Protein AF-A0A927HSG4-F1 (afdb_monomer_lite)

pLDDT: mean 73.65, std 17.41, range [29.11, 94.06]

Structure (mmCIF, N/CA/C/O backbone):
data_AF-A0A927HSG4-F1
#
_entry.id   AF-A0A927HSG4-F1
#
loop_
_atom_site.group_PDB
_atom_site.id
_atom_site.type_symbol
_atom_site.label_atom_id
_atom_site.label_alt_id
_atom_site.label_comp_id
_atom_site.label_asym_id
_atom_site.label_entity_id
_atom_site.label_seq_id
_atom_site.pdbx_PDB_ins_code
_atom_site.Cartn_x
_atom_site.Cartn_y
_atom_site.Cartn_z
_atom_site.occupancy
_atom_site.B_iso_or_equiv
_atom_site.auth_seq_id
_atom_site.auth_comp_id
_atom_site.auth_asym_id
_atom_site.auth_atom_id
_atom_site.pdbx_PDB_model_num
ATOM 1 N N . MET A 1 1 ? -19.557 -12.966 9.486 1.00 50.31 1 MET A N 1
ATOM 2 C CA . MET A 1 1 ? -18.092 -13.120 9.645 1.00 50.31 1 MET A CA 1
ATOM 3 C C . MET A 1 1 ? -17.409 -13.723 8.418 1.00 50.31 1 MET A C 1
ATOM 5 O O . MET A 1 1 ? -16.529 -13.059 7.897 1.00 50.31 1 MET A O 1
ATOM 9 N N . GLU A 1 2 ? -17.756 -14.922 7.921 1.00 44.66 2 GLU A N 1
ATOM 10 C CA . GLU A 1 2 ? -17.077 -15.483 6.723 1.00 44.66 2 GLU A CA 1
ATOM 11 C C . GLU A 1 2 ? -17.388 -14.718 5.426 1.00 44.66 2 GLU A C 1
ATOM 13 O O . GLU A 1 2 ? -16.478 -14.391 4.669 1.00 44.66 2 GLU A O 1
ATOM 18 N N . ARG A 1 3 ? -18.659 -14.351 5.203 1.00 54.16 3 ARG A N 1
ATOM 19 C CA . ARG A 1 3 ? -19.067 -13.552 4.030 1.00 54.16 3 ARG A CA 1
ATOM 20 C C . ARG A 1 3 ? -18.456 -12.144 4.044 1.00 54.16 3 ARG A C 1
ATOM 22 O O . ARG A 1 3 ? -18.097 -11.630 2.990 1.00 54.16 3 ARG A O 1
ATOM 29 N N . ASP A 1 4 ? -18.264 -11.571 5.232 1.00 75.62 4 ASP A N 1
ATOM 30 C CA . ASP A 1 4 ? -17.642 -10.251 5.405 1.00 75.62 4 ASP A CA 1
ATOM 31 C C . ASP A 1 4 ? -16.130 -10.303 5.149 1.00 75.62 4 ASP A C 1
ATOM 33 O O . ASP A 1 4 ? -15.577 -9.406 4.520 1.00 75.62 4 ASP A O 1
ATOM 37 N N . ALA A 1 5 ? -15.459 -11.380 5.575 1.00 78.31 5 ALA A N 1
ATOM 38 C CA . ALA A 1 5 ? -14.025 -11.569 5.356 1.00 78.31 5 ALA A CA 1
ATOM 39 C C . ALA A 1 5 ? -13.675 -11.721 3.868 1.00 78.31 5 ALA A C 1
ATOM 41 O O . ALA A 1 5 ? -12.667 -11.179 3.421 1.00 78.31 5 ALA A O 1
ATOM 42 N N . LEU A 1 6 ? -14.517 -12.409 3.091 1.00 86.56 6 LEU A N 1
ATOM 43 C CA . LEU A 1 6 ? -14.318 -12.549 1.648 1.00 86.56 6 LEU A CA 1
ATOM 44 C C . LEU A 1 6 ? -14.514 -11.212 0.915 1.00 86.56 6 LEU A C 1
ATOM 46 O O . LEU A 1 6 ? -13.730 -10.874 0.033 1.00 86.56 6 LEU A O 1
ATOM 50 N N . ALA A 1 7 ? -15.531 -10.432 1.294 1.00 87.00 7 ALA A N 1
ATOM 51 C CA . ALA A 1 7 ? -15.751 -9.099 0.733 1.00 87.00 7 ALA A CA 1
ATOM 52 C C . ALA A 1 7 ? -14.586 -8.144 1.054 1.00 87.00 7 ALA A C 1
ATOM 54 O O . ALA A 1 7 ? -14.113 -7.423 0.174 1.00 87.00 7 ALA A O 1
ATOM 55 N N . LEU A 1 8 ? -14.080 -8.190 2.293 1.00 87.25 8 LEU A N 1
ATOM 56 C CA . LEU A 1 8 ? -12.878 -7.464 2.712 1.00 87.25 8 LEU A CA 1
ATOM 57 C C . LEU A 1 8 ? -11.656 -7.876 1.885 1.00 87.25 8 LEU A C 1
ATOM 59 O O . LEU A 1 8 ? -10.933 -7.009 1.403 1.00 87.25 8 LEU A O 1
ATOM 63 N N . LEU A 1 9 ? -11.455 -9.181 1.677 1.00 91.00 9 LEU A N 1
ATOM 64 C CA . LEU A 1 9 ? -10.339 -9.702 0.894 1.00 91.00 9 LEU A CA 1
ATOM 65 C C . LEU A 1 9 ? -10.388 -9.220 -0.561 1.00 91.00 9 LEU A C 1
ATOM 67 O O . LEU A 1 9 ? -9.381 -8.738 -1.066 1.00 91.00 9 LEU A O 1
ATOM 71 N N . TRP A 1 10 ? -11.544 -9.285 -1.228 1.00 92.50 10 TRP A N 1
ATOM 72 C CA . TRP A 1 10 ? -11.679 -8.796 -2.607 1.00 92.50 10 TRP A CA 1
ATOM 73 C C . TRP A 1 10 ? -11.444 -7.292 -2.726 1.00 92.50 10 TRP A C 1
ATOM 75 O O . TRP A 1 10 ? -10.781 -6.847 -3.663 1.00 92.50 10 TRP A O 1
ATOM 85 N N . SER A 1 11 ? -11.932 -6.512 -1.758 1.00 92.88 11 SER A N 1
ATOM 86 C CA . SER A 1 11 ? -11.646 -5.078 -1.691 1.00 92.88 11 SER A CA 1
ATOM 87 C C . SER A 1 11 ? -10.150 -4.806 -1.490 1.00 92.88 11 SER A C 1
ATOM 89 O O . SER A 1 11 ? -9.590 -3.910 -2.121 1.00 92.88 11 SER A O 1
ATOM 91 N N . ALA A 1 12 ? -9.475 -5.621 -0.676 1.00 92.50 12 ALA A N 1
ATOM 92 C CA . ALA A 1 12 ? -8.036 -5.526 -0.462 1.00 92.50 12 ALA A CA 1
ATOM 93 C C . ALA A 1 12 ? -7.216 -5.952 -1.692 1.00 92.50 12 ALA A C 1
ATOM 95 O O . ALA A 1 12 ? -6.207 -5.322 -2.006 1.00 92.50 12 ALA A O 1
ATOM 96 N N . ILE A 1 13 ? -7.656 -6.966 -2.437 1.00 93.25 13 ILE A N 1
ATOM 97 C CA . ILE A 1 13 ? -7.040 -7.345 -3.718 1.00 93.25 13 ILE A CA 1
ATOM 98 C C . ILE A 1 13 ? -7.172 -6.203 -4.728 1.00 93.25 13 ILE A C 1
ATOM 100 O O . ILE A 1 13 ? -6.190 -5.838 -5.372 1.00 93.25 13 ILE A O 1
ATOM 104 N N . ALA A 1 14 ? -8.353 -5.587 -4.825 1.00 92.19 14 ALA A N 1
ATOM 105 C CA . ALA A 1 14 ? -8.572 -4.437 -5.696 1.00 92.19 14 ALA A CA 1
ATOM 106 C C . ALA A 1 14 ? -7.690 -3.234 -5.310 1.00 92.19 14 ALA A C 1
ATOM 108 O O . ALA A 1 14 ? -7.141 -2.577 -6.197 1.00 92.19 14 ALA A O 1
ATOM 109 N N . ALA A 1 15 ? -7.491 -2.987 -4.009 1.00 91.06 15 ALA A N 1
ATOM 110 C CA . ALA A 1 15 ? -6.545 -1.977 -3.529 1.00 91.06 15 ALA A CA 1
ATOM 111 C C . ALA A 1 15 ? -5.106 -2.295 -3.958 1.00 91.06 15 ALA A C 1
ATOM 113 O O . ALA A 1 15 ? -4.410 -1.424 -4.475 1.00 91.06 15 ALA A O 1
ATOM 114 N N . GLY A 1 16 ? -4.677 -3.551 -3.796 1.00 88.56 16 GLY A N 1
ATOM 115 C CA . GLY A 1 16 ? -3.356 -4.018 -4.220 1.00 88.56 16 GLY A CA 1
ATOM 116 C C . GLY A 1 16 ? -3.125 -3.851 -5.721 1.00 88.56 16 GLY A C 1
ATOM 117 O O . GLY A 1 16 ? -2.089 -3.336 -6.125 1.00 88.56 16 GLY A O 1
ATOM 118 N N . LEU A 1 17 ? -4.114 -4.200 -6.547 1.00 89.81 17 LEU A N 1
ATOM 119 C CA . LEU A 1 17 ? -4.073 -3.989 -7.998 1.00 89.81 17 LEU A CA 1
ATOM 120 C C . LEU A 1 17 ? -4.017 -2.502 -8.368 1.00 89.81 17 LEU A C 1
ATOM 122 O O . LEU A 1 17 ? -3.274 -2.122 -9.266 1.00 89.81 17 LEU A O 1
ATOM 126 N N . SER A 1 18 ? -4.773 -1.652 -7.672 1.00 88.56 18 SER A N 1
ATOM 127 C CA . SER A 1 18 ? -4.803 -0.208 -7.946 1.00 88.56 18 SER A CA 1
ATOM 128 C C . SER A 1 18 ? -3.481 0.465 -7.561 1.00 88.56 18 SER A C 1
ATOM 130 O O . SER A 1 18 ? -2.989 1.330 -8.285 1.00 88.56 18 SER A O 1
ATOM 132 N N . MET A 1 19 ? -2.869 0.024 -6.459 1.00 84.12 19 MET A N 1
ATOM 133 C CA . MET A 1 19 ? -1.560 0.498 -6.006 1.00 84.12 19 MET A CA 1
ATOM 134 C C . MET A 1 19 ? -0.393 -0.092 -6.801 1.00 84.12 19 MET A C 1
ATOM 136 O O . MET A 1 19 ? 0.595 0.599 -7.002 1.00 84.12 19 MET A O 1
ATOM 140 N N . GLY A 1 20 ? -0.483 -1.345 -7.246 1.00 70.94 20 GLY A N 1
ATOM 141 C CA . GLY A 1 20 ? 0.580 -2.012 -8.000 1.00 70.94 20 GLY A CA 1
ATOM 142 C C . GLY A 1 20 ? 0.521 -1.763 -9.507 1.00 70.94 20 GLY A C 1
ATOM 143 O O . GLY A 1 20 ? 1.549 -1.774 -10.167 1.00 70.94 20 GLY A O 1
ATOM 144 N N . GLY A 1 21 ? -0.665 -1.529 -10.072 1.00 64.69 21 GLY A N 1
ATOM 145 C CA . GLY A 1 21 ? -0.857 -1.462 -11.521 1.00 64.69 21 GLY A CA 1
ATOM 146 C C . GLY A 1 21 ? -0.616 -0.084 -12.146 1.00 64.69 21 GLY A C 1
ATOM 147 O O . GLY A 1 21 ? -0.147 0.020 -13.273 1.00 64.69 21 GLY A O 1
ATOM 148 N N . LEU A 1 22 ? -0.942 0.997 -11.439 1.00 58.97 22 LEU A N 1
ATOM 149 C CA . LEU A 1 22 ? -0.974 2.350 -12.016 1.00 58.97 22 LEU A CA 1
ATOM 150 C C . LEU A 1 22 ? 0.314 3.170 -11.838 1.00 58.97 22 LEU A C 1
ATOM 152 O O . LEU A 1 22 ? 0.661 3.899 -12.771 1.00 58.97 22 LEU A O 1
ATOM 156 N N . PRO A 1 23 ? 1.045 3.079 -10.708 1.00 53.59 23 PRO A N 1
ATOM 157 C CA . PRO A 1 23 ? 2.338 3.750 -10.562 1.00 53.59 23 PRO A CA 1
ATOM 158 C C . PRO A 1 23 ? 3.409 3.150 -11.480 1.00 53.59 23 PRO A C 1
ATOM 160 O O . PRO A 1 23 ? 4.093 3.895 -12.178 1.00 53.59 23 PRO A O 1
ATOM 163 N N . CYS A 1 24 ? 3.431 1.818 -11.545 1.00 51.78 24 CYS A N 1
ATOM 164 C CA . CYS A 1 24 ? 4.261 0.985 -12.412 1.00 51.78 24 CYS A CA 1
ATOM 165 C C . CYS A 1 24 ? 3.947 1.118 -13.912 1.00 51.78 24 CYS A C 1
ATOM 167 O O . CYS A 1 24 ? 4.749 0.787 -14.760 1.00 51.78 24 CYS A O 1
ATOM 169 N N . TRP A 1 25 ? 2.766 1.573 -14.323 1.00 48.56 25 TRP A N 1
ATOM 170 C CA . TRP A 1 25 ? 2.539 1.792 -15.758 1.00 48.56 25 TRP A CA 1
ATOM 171 C C . TRP A 1 25 ? 3.220 3.080 -16.257 1.00 48.56 25 TRP A C 1
ATOM 173 O O . TRP A 1 25 ? 3.599 3.177 -17.425 1.00 48.56 25 TRP A O 1
ATOM 183 N N . ARG A 1 26 ? 3.371 4.095 -15.392 1.00 50.34 26 ARG A N 1
ATOM 184 C CA . ARG A 1 26 ? 3.773 5.443 -15.821 1.00 50.34 26 ARG A CA 1
ATOM 185 C C . ARG A 1 26 ? 5.250 5.752 -15.594 1.00 50.34 26 ARG A C 1
ATOM 187 O O . ARG A 1 26 ? 5.845 6.384 -16.466 1.00 50.34 26 ARG A O 1
ATOM 194 N N . ARG A 1 27 ? 5.845 5.361 -14.464 1.00 51.97 27 ARG A N 1
ATOM 195 C CA . ARG A 1 27 ? 7.266 5.656 -14.196 1.00 51.97 27 ARG A CA 1
ATOM 196 C C . ARG A 1 27 ? 8.150 5.066 -15.306 1.00 51.97 27 ARG A C 1
ATOM 198 O O . ARG A 1 27 ? 9.114 5.687 -15.732 1.00 51.97 27 ARG A O 1
ATOM 205 N N . GLU A 1 28 ? 7.733 3.959 -15.893 1.00 51.94 28 GLU A N 1
ATOM 206 C CA . GLU A 1 28 ? 8.490 3.120 -16.803 1.00 51.94 28 GLU A CA 1
ATOM 207 C C . GLU A 1 28 ? 8.288 3.531 -18.265 1.00 51.94 28 GLU A C 1
ATOM 209 O O . GLU A 1 28 ? 9.277 3.695 -18.977 1.00 51.94 28 GLU A O 1
ATOM 214 N N . PHE A 1 29 ? 7.048 3.821 -18.690 1.00 52.28 29 PHE A N 1
ATOM 215 C CA . PHE A 1 29 ? 6.755 4.348 -20.035 1.00 52.28 29 PHE A CA 1
ATOM 216 C C . PHE A 1 29 ? 7.399 5.721 -20.283 1.00 52.28 29 PHE A C 1
ATOM 218 O O . PHE A 1 29 ? 7.800 6.041 -21.402 1.00 52.28 29 PHE A O 1
ATOM 225 N N . PHE A 1 30 ? 7.486 6.568 -19.253 1.00 52.25 30 PHE A N 1
ATOM 226 C CA . PHE A 1 30 ? 8.085 7.895 -19.397 1.00 52.25 30 PHE A CA 1
ATOM 227 C C . PHE A 1 30 ? 9.604 7.872 -19.209 1.00 52.25 30 PHE A C 1
ATOM 229 O O . PHE A 1 30 ? 10.289 8.595 -19.925 1.00 52.25 30 PHE A O 1
ATOM 236 N N . THR A 1 31 ? 10.156 7.009 -18.346 1.00 53.94 31 THR A N 1
ATOM 237 C CA . THR A 1 31 ? 11.619 6.846 -18.232 1.00 53.94 31 THR A CA 1
ATOM 238 C C . THR A 1 31 ? 12.225 6.187 -19.475 1.00 53.94 31 THR A C 1
ATOM 240 O O . THR A 1 31 ? 13.347 6.523 -19.854 1.00 53.94 31 THR A O 1
ATOM 243 N N . SER A 1 32 ? 11.503 5.284 -20.152 1.00 54.34 32 SER A N 1
ATOM 244 C CA . SER A 1 32 ? 11.958 4.701 -21.421 1.00 54.34 32 SER A CA 1
ATOM 245 C C . SER A 1 32 ? 11.931 5.717 -22.572 1.00 54.34 32 SER A C 1
ATOM 247 O O . SER A 1 32 ? 12.884 5.770 -23.349 1.00 54.34 32 SER A O 1
ATOM 249 N N . ASN A 1 33 ? 10.902 6.570 -22.637 1.00 54.28 33 ASN A N 1
ATOM 250 C CA . ASN A 1 33 ? 10.717 7.532 -23.731 1.00 54.28 33 ASN A CA 1
ATOM 251 C C . ASN A 1 33 ? 11.398 8.900 -23.522 1.00 54.28 33 ASN A C 1
ATOM 253 O O . ASN A 1 33 ? 11.754 9.556 -24.498 1.00 54.28 33 ASN A O 1
ATOM 257 N N . TRP A 1 34 ? 11.597 9.344 -22.277 1.00 52.62 34 TRP A N 1
ATOM 258 C CA . TRP A 1 34 ? 12.078 10.691 -21.935 1.00 52.62 34 TRP A CA 1
ATOM 259 C C . TRP A 1 34 ? 13.179 10.625 -20.868 1.00 52.62 34 TRP A C 1
ATOM 261 O O . TRP A 1 34 ? 13.011 11.057 -19.729 1.00 52.62 34 TRP A O 1
ATOM 271 N N . ARG A 1 35 ? 14.341 10.067 -21.219 1.00 49.81 35 ARG A N 1
ATOM 272 C CA . ARG A 1 35 ? 15.496 10.005 -20.307 1.00 49.81 35 ARG A CA 1
ATOM 273 C C . ARG A 1 35 ? 16.066 11.408 -20.046 1.00 49.81 35 ARG A C 1
ATOM 275 O O . ARG A 1 35 ? 16.595 12.032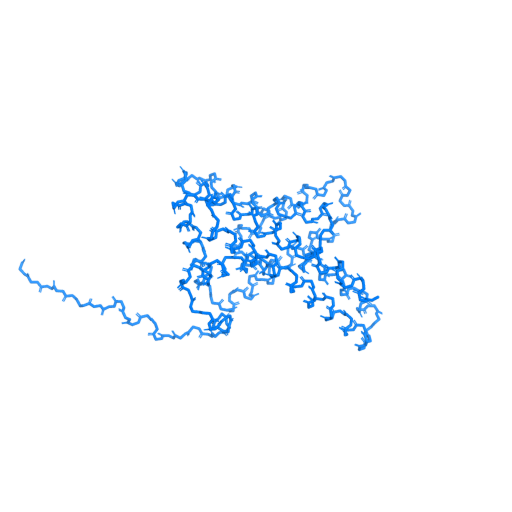 -20.960 1.00 49.81 35 ARG A O 1
ATOM 282 N N . GLY A 1 36 ? 16.019 11.875 -18.792 1.00 54.12 36 GLY A N 1
ATOM 283 C CA . GLY A 1 36 ? 16.828 13.007 -18.306 1.00 54.12 36 GLY A CA 1
ATOM 284 C C . GLY A 1 36 ? 16.113 14.345 -18.063 1.00 54.12 36 GLY A C 1
ATOM 285 O O . GLY A 1 36 ? 16.786 15.321 -17.735 1.00 54.12 36 GLY A O 1
ATOM 286 N N . SER A 1 37 ? 14.784 14.432 -18.186 1.00 55.59 37 SER A N 1
ATOM 287 C CA . SER A 1 37 ? 14.038 15.661 -17.868 1.00 55.59 37 SER A CA 1
ATOM 288 C C . SER A 1 37 ? 13.546 15.687 -16.411 1.00 55.59 37 SER A C 1
ATOM 290 O O . SER A 1 37 ? 13.078 14.689 -15.867 1.00 55.59 37 SER A O 1
ATOM 292 N N . ARG A 1 38 ? 13.572 16.875 -15.783 1.00 53.09 38 ARG A N 1
ATOM 293 C CA . ARG A 1 38 ? 12.959 17.174 -14.463 1.00 53.09 38 ARG A CA 1
ATOM 294 C C . ARG A 1 38 ? 11.465 16.799 -14.388 1.00 53.09 38 ARG A C 1
ATOM 296 O O . ARG A 1 38 ? 10.899 16.679 -13.305 1.00 53.09 38 ARG A O 1
ATOM 303 N N . GLU A 1 39 ? 10.843 16.605 -15.545 1.00 51.59 39 GLU A N 1
ATOM 304 C CA . GLU A 1 39 ? 9.460 16.180 -15.739 1.00 51.59 39 GLU A CA 1
ATOM 305 C C . GLU A 1 39 ? 9.223 14.726 -15.296 1.00 51.59 39 GLU A C 1
ATOM 307 O O . GLU A 1 39 ? 8.167 14.447 -14.734 1.00 51.59 39 GLU A O 1
ATOM 312 N N . VAL A 1 40 ? 10.210 13.825 -15.436 1.00 55.00 40 VAL A N 1
ATOM 313 C CA . VAL A 1 40 ? 10.088 12.409 -15.023 1.00 55.00 40 VAL A CA 1
ATOM 314 C C . VAL A 1 40 ? 9.837 12.287 -13.518 1.00 55.00 40 VAL A C 1
ATOM 316 O O . VAL A 1 40 ? 8.947 11.550 -13.103 1.00 55.00 40 VAL A O 1
ATOM 319 N N . PHE A 1 41 ? 10.524 13.094 -12.704 1.00 54.06 41 PHE A N 1
ATOM 320 C CA . PHE A 1 41 ? 10.327 13.136 -11.250 1.00 54.06 41 PHE A CA 1
ATOM 321 C C . PHE A 1 41 ? 8.916 13.619 -10.866 1.00 54.06 41 PHE A C 1
ATOM 323 O O . PHE A 1 41 ? 8.262 13.046 -9.998 1.00 54.06 41 PHE A O 1
ATOM 330 N N . LEU A 1 42 ? 8.391 14.653 -11.534 1.00 53.31 42 LEU A N 1
ATOM 331 C CA . LEU A 1 42 ? 7.028 15.148 -11.284 1.00 53.31 42 LEU A CA 1
ATOM 332 C C . LEU A 1 42 ? 5.952 14.148 -11.742 1.00 53.31 42 LEU A C 1
ATOM 334 O O . LEU A 1 42 ? 4.890 14.060 -11.131 1.00 53.31 42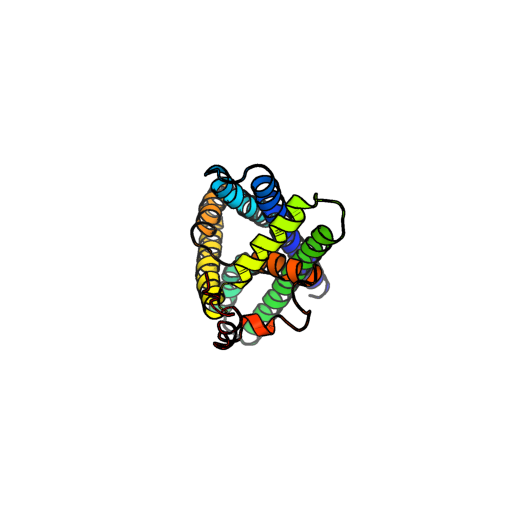 LEU A O 1
ATOM 338 N N . LEU A 1 43 ? 6.226 13.373 -12.792 1.00 50.81 43 LEU A N 1
ATOM 339 C CA . LEU A 1 43 ? 5.317 12.363 -13.340 1.00 50.81 43 LEU A CA 1
ATOM 340 C C . LEU A 1 43 ? 5.319 11.051 -12.535 1.00 50.81 43 LEU A C 1
ATOM 342 O O . LEU A 1 43 ? 4.265 10.420 -12.411 1.00 50.81 43 LEU A O 1
ATOM 346 N N . GLU A 1 44 ? 6.451 10.679 -11.933 1.00 55.00 44 GLU A N 1
ATOM 347 C CA . GLU A 1 44 ? 6.565 9.572 -10.973 1.00 55.00 44 GLU A CA 1
ATOM 348 C C . GLU A 1 44 ? 5.667 9.812 -9.747 1.00 55.00 44 GLU A C 1
ATOM 350 O O . GLU A 1 44 ? 4.855 8.957 -9.379 1.00 55.00 44 GLU A O 1
ATOM 355 N N . ASN A 1 45 ? 5.685 11.042 -9.217 1.00 60.12 45 ASN A N 1
ATOM 356 C CA . ASN A 1 45 ? 4.792 11.495 -8.146 1.00 60.12 45 ASN A CA 1
ATOM 357 C C . ASN A 1 45 ? 3.299 11.327 -8.485 1.00 60.12 45 ASN A C 1
ATOM 359 O O . ASN A 1 45 ? 2.474 11.050 -7.609 1.00 60.12 45 ASN A O 1
ATOM 363 N N . LEU A 1 46 ? 2.922 11.436 -9.763 1.00 64.56 46 LEU A N 1
ATOM 364 C CA . LEU A 1 46 ? 1.533 11.258 -10.178 1.00 64.56 46 LEU A CA 1
ATOM 365 C C . LEU A 1 46 ? 1.101 9.790 -10.144 1.00 64.56 46 LEU A C 1
ATOM 367 O O . LEU A 1 46 ? -0.063 9.523 -9.870 1.00 64.56 46 LEU A O 1
ATOM 371 N N . GLY A 1 47 ? 1.983 8.827 -10.432 1.00 69.25 47 GLY A N 1
ATOM 372 C CA . GLY A 1 47 ? 1.633 7.395 -10.466 1.00 69.25 47 GLY A CA 1
ATOM 373 C C . GLY A 1 47 ? 1.059 6.936 -9.134 1.00 69.25 47 GLY A C 1
ATOM 374 O O . GLY A 1 47 ? -0.075 6.462 -9.043 1.00 69.25 47 GLY A O 1
ATOM 375 N N . TYR A 1 48 ? 1.833 7.230 -8.100 1.00 74.31 48 TYR A N 1
ATOM 376 C CA . TYR A 1 48 ? 1.503 7.021 -6.704 1.00 74.31 48 TYR A CA 1
ATOM 377 C C . TYR A 1 48 ? 0.194 7.719 -6.302 1.00 74.31 48 TYR A C 1
ATOM 379 O O . TYR A 1 48 ? -0.704 7.121 -5.709 1.00 74.31 48 TYR A O 1
ATOM 387 N N . THR A 1 49 ? 0.043 8.973 -6.728 1.00 81.38 49 THR A N 1
ATOM 388 C CA . THR A 1 49 ? -1.149 9.790 -6.484 1.00 81.38 49 THR A CA 1
ATOM 389 C C . THR A 1 49 ? -2.419 9.180 -7.087 1.00 81.38 49 THR A C 1
ATOM 391 O O . THR A 1 49 ? -3.447 9.127 -6.417 1.00 81.38 49 THR A O 1
ATOM 394 N N . PHE A 1 50 ? -2.374 8.672 -8.325 1.00 82.12 50 PHE A N 1
ATOM 395 C CA . PHE A 1 50 ? -3.541 8.035 -8.950 1.00 82.12 50 PHE A CA 1
ATOM 396 C C . PHE A 1 50 ? -3.946 6.737 -8.246 1.00 82.12 50 PHE A C 1
ATOM 398 O O . PHE A 1 50 ? -5.142 6.516 -8.055 1.00 82.12 50 PHE A O 1
ATOM 405 N N . GLY A 1 51 ? -2.976 5.916 -7.825 1.00 84.50 51 GLY A N 1
ATOM 406 C CA . GLY A 1 51 ? -3.246 4.708 -7.040 1.00 84.50 51 GLY A CA 1
ATOM 407 C C . GLY A 1 51 ? -4.024 5.034 -5.763 1.00 84.50 51 GLY A C 1
ATOM 408 O O . GLY A 1 51 ? -5.100 4.482 -5.530 1.00 84.50 51 GLY A O 1
ATOM 409 N N . PHE A 1 52 ? -3.549 6.022 -4.998 1.00 86.50 52 PHE A N 1
ATOM 410 C CA . PHE A 1 52 ? -4.241 6.491 -3.796 1.00 86.50 52 PHE A CA 1
ATOM 411 C C . PHE A 1 52 ? -5.607 7.117 -4.092 1.00 86.50 52 PHE A C 1
ATOM 413 O O . PHE A 1 52 ? -6.564 6.823 -3.383 1.00 86.50 52 PHE A O 1
ATOM 420 N N . ILE A 1 53 ? -5.751 7.935 -5.141 1.00 88.75 53 ILE A N 1
ATOM 421 C CA . ILE A 1 53 ? -7.061 8.490 -5.518 1.00 88.75 53 ILE A CA 1
ATOM 422 C C . ILE A 1 53 ? -8.070 7.363 -5.745 1.00 88.75 53 ILE A C 1
ATOM 424 O O . ILE A 1 53 ? -9.175 7.433 -5.213 1.00 88.75 53 ILE A O 1
ATOM 428 N N . ILE A 1 54 ? -7.706 6.318 -6.491 1.00 88.44 54 ILE A N 1
ATOM 429 C CA . ILE A 1 54 ? -8.616 5.200 -6.761 1.00 88.44 54 ILE A CA 1
ATOM 430 C C . ILE A 1 54 ? -8.959 4.462 -5.475 1.00 88.44 54 ILE A C 1
ATOM 432 O O . ILE A 1 54 ? -10.142 4.286 -5.195 1.00 88.44 54 ILE A O 1
ATOM 436 N N . VAL A 1 55 ? -7.959 4.086 -4.676 1.00 89.94 55 VAL A N 1
ATOM 437 C CA . VAL A 1 55 ? -8.172 3.363 -3.417 1.00 89.94 55 VAL A CA 1
ATOM 438 C C . VAL A 1 55 ? -9.121 4.131 -2.501 1.00 89.94 55 VAL A C 1
ATOM 440 O O . VAL A 1 55 ? -10.150 3.595 -2.089 1.00 89.94 55 VAL A O 1
ATOM 443 N N . ILE A 1 56 ? -8.819 5.403 -2.236 1.00 88.62 56 ILE A N 1
ATOM 444 C CA . ILE A 1 56 ? -9.573 6.218 -1.283 1.00 88.62 56 ILE A CA 1
ATOM 445 C C . ILE A 1 56 ? -10.975 6.531 -1.815 1.00 88.62 56 ILE A C 1
ATOM 447 O O . ILE A 1 56 ? -11.968 6.401 -1.093 1.00 88.62 56 ILE A O 1
ATOM 451 N N . MET A 1 57 ? -11.096 6.932 -3.084 1.00 89.06 57 MET A N 1
ATOM 452 C CA . MET A 1 57 ? -12.388 7.326 -3.654 1.00 89.06 57 MET A CA 1
ATOM 453 C C . MET A 1 57 ? -13.307 6.123 -3.885 1.00 89.06 57 MET A C 1
ATOM 455 O O . MET A 1 57 ? -14.515 6.236 -3.671 1.00 89.06 57 MET A O 1
ATOM 459 N N . ALA A 1 58 ? -12.752 4.968 -4.263 1.00 89.25 58 ALA A N 1
ATOM 460 C CA . ALA A 1 58 ? -13.498 3.719 -4.410 1.00 89.25 58 ALA A CA 1
ATOM 461 C C . ALA A 1 58 ? -13.675 2.958 -3.083 1.00 89.25 58 ALA A C 1
ATOM 463 O O . ALA A 1 58 ? -14.345 1.926 -3.065 1.00 89.25 58 ALA A O 1
ATOM 464 N N . ARG A 1 59 ? -13.126 3.473 -1.970 1.00 89.06 59 ARG A N 1
ATOM 465 C CA . ARG A 1 59 ? -13.183 2.864 -0.628 1.00 89.06 59 ARG A CA 1
ATOM 466 C C . ARG A 1 59 ? -12.628 1.436 -0.597 1.00 89.06 59 ARG A C 1
ATOM 468 O O . ARG A 1 59 ? -13.189 0.546 0.051 1.00 89.06 59 ARG A O 1
ATOM 475 N N . GLN A 1 60 ? -11.549 1.211 -1.338 1.00 91.50 60 GLN A N 1
ATOM 476 C CA . GLN A 1 60 ? -10.845 -0.063 -1.337 1.00 91.50 60 GLN A CA 1
ATOM 477 C C . GLN A 1 60 ? -10.063 -0.229 -0.029 1.00 91.50 60 GLN A C 1
ATOM 479 O O . GLN A 1 60 ? -9.660 0.745 0.596 1.00 91.50 60 GLN A O 1
ATOM 484 N N . GLN A 1 61 ? -9.858 -1.469 0.409 1.00 91.94 61 GLN A N 1
ATOM 485 C CA . GLN A 1 61 ? -9.186 -1.739 1.680 1.00 91.94 61 GLN A CA 1
ATOM 486 C C . GLN A 1 61 ? -7.667 -1.747 1.510 1.00 91.94 61 GLN A C 1
ATOM 488 O O . GLN A 1 61 ? -7.083 -2.762 1.132 1.00 91.94 61 GLN A O 1
ATOM 493 N N . LEU A 1 62 ? -7.018 -0.627 1.815 1.00 90.00 62 LEU A N 1
ATOM 494 C CA . LEU A 1 62 ? -5.562 -0.542 1.854 1.00 90.00 62 LEU A CA 1
ATOM 495 C C . LEU A 1 62 ? -5.048 -0.704 3.286 1.00 90.00 62 LEU A C 1
ATOM 497 O O . LEU A 1 62 ? -5.522 -0.051 4.215 1.00 90.00 62 LEU A O 1
ATOM 501 N N . PHE A 1 63 ? -4.050 -1.568 3.462 1.00 88.69 63 PHE A N 1
ATOM 502 C CA . PHE A 1 63 ? -3.472 -1.883 4.766 1.00 88.69 63 PHE A CA 1
ATOM 503 C C . PHE A 1 63 ? -2.989 -0.627 5.497 1.00 88.69 63 PHE A C 1
ATOM 505 O O . PHE A 1 63 ? -3.348 -0.412 6.652 1.00 88.69 63 PHE A O 1
ATOM 512 N N . THR A 1 64 ? -2.234 0.231 4.806 1.00 85.31 64 THR A N 1
ATOM 513 C CA . THR A 1 64 ? -1.634 1.440 5.385 1.00 85.31 64 THR A CA 1
ATOM 514 C C . THR A 1 64 ? -2.664 2.508 5.750 1.00 85.31 64 THR A C 1
ATOM 516 O O . THR A 1 64 ? -2.458 3.236 6.718 1.00 85.31 64 THR A O 1
ATOM 519 N N . GLU A 1 65 ? -3.794 2.560 5.043 1.00 84.19 65 GLU A N 1
ATOM 520 C CA . GLU A 1 65 ? -4.911 3.459 5.350 1.00 84.19 65 GLU A CA 1
ATOM 521 C C . GLU A 1 65 ? -5.660 3.013 6.616 1.00 84.19 65 GLU A C 1
ATOM 523 O O . GLU A 1 65 ? -6.003 3.823 7.478 1.00 84.19 65 GLU A O 1
ATOM 528 N N . ASN A 1 66 ? -5.881 1.704 6.751 1.00 82.81 66 ASN A N 1
ATOM 529 C CA . ASN A 1 66 ? -6.707 1.134 7.811 1.00 82.81 66 ASN A CA 1
ATOM 530 C C . ASN A 1 66 ? -5.982 1.013 9.167 1.00 82.81 66 ASN A C 1
ATOM 532 O O . ASN A 1 66 ? -6.595 0.649 10.170 1.00 82.81 66 ASN A O 1
ATOM 536 N N . THR A 1 67 ? -4.679 1.303 9.239 1.00 78.38 67 THR A N 1
ATOM 537 C CA . THR A 1 67 ? -3.891 1.163 10.474 1.00 78.38 67 THR A CA 1
ATOM 538 C C . THR A 1 67 ? -4.470 2.003 11.609 1.00 78.38 67 THR A C 1
ATOM 540 O O . THR A 1 67 ? -4.740 1.484 12.689 1.00 78.38 67 THR A O 1
ATOM 543 N N . VAL A 1 68 ? -4.704 3.297 11.376 1.00 80.19 68 VAL A N 1
ATOM 544 C CA . VAL A 1 68 ? -5.118 4.201 12.456 1.00 80.19 68 VAL A CA 1
ATOM 545 C C . VAL A 1 68 ? -6.583 4.000 12.830 1.00 80.19 68 VAL A C 1
ATOM 547 O O . VAL A 1 68 ? -6.922 3.910 14.009 1.00 80.19 68 VAL A O 1
ATOM 550 N N . THR A 1 69 ? -7.456 3.883 11.833 1.00 81.25 69 THR A N 1
ATOM 551 C CA . THR A 1 69 ? -8.895 3.687 12.040 1.00 81.25 69 THR A CA 1
ATOM 552 C C . THR A 1 69 ? -9.201 2.364 12.740 1.00 81.25 69 THR A C 1
ATOM 554 O O . THR A 1 69 ? -10.121 2.324 13.554 1.00 81.25 69 THR A O 1
ATOM 557 N N . ALA A 1 70 ? -8.421 1.306 12.492 1.00 82.94 70 ALA A N 1
ATOM 558 C CA . ALA A 1 70 ? -8.580 0.022 13.171 1.00 82.94 70 ALA A CA 1
ATOM 559 C C . ALA A 1 70 ? -7.965 -0.007 14.582 1.00 82.94 70 ALA A C 1
ATOM 561 O O . ALA A 1 70 ? -8.476 -0.709 15.454 1.00 82.94 70 ALA A O 1
ATOM 562 N N . VAL A 1 71 ? -6.895 0.756 14.834 1.00 85.88 71 VAL A N 1
ATOM 563 C CA . VAL A 1 71 ? -6.229 0.802 16.149 1.00 85.88 71 VAL A CA 1
ATOM 564 C C . VAL A 1 71 ? -7.019 1.622 17.168 1.00 85.88 71 VAL A C 1
ATOM 566 O O . VAL A 1 71 ? -7.084 1.233 18.335 1.00 85.88 71 VAL A O 1
ATOM 569 N N . LEU A 1 72 ? -7.661 2.719 16.755 1.00 84.00 72 LEU A N 1
ATOM 570 C CA . LEU A 1 72 ? -8.383 3.615 17.670 1.00 84.00 72 LEU A CA 1
ATOM 571 C C . LEU A 1 72 ? -9.452 2.900 18.535 1.00 84.00 72 LEU A C 1
ATOM 573 O O . LEU A 1 72 ? -9.433 3.083 19.755 1.00 84.00 72 LEU A O 1
ATOM 577 N N . PRO A 1 73 ? -10.338 2.037 17.990 1.00 82.00 73 PRO A N 1
ATOM 578 C CA . PRO A 1 73 ? -11.296 1.278 18.800 1.00 82.00 73 PRO A CA 1
ATOM 579 C C . PRO A 1 73 ? -10.635 0.310 19.790 1.00 82.00 73 PRO A C 1
ATOM 581 O O . PRO A 1 73 ? -11.148 0.103 20.891 1.00 82.00 73 PRO A O 1
ATOM 584 N N . VAL A 1 74 ? -9.492 -0.274 19.417 1.00 87.38 74 VAL A N 1
ATOM 585 C CA . VAL A 1 74 ? -8.731 -1.191 20.278 1.00 87.38 74 VAL A CA 1
ATOM 586 C C . VAL A 1 74 ? -8.076 -0.432 21.425 1.00 87.38 74 VAL A C 1
ATOM 588 O O . VAL A 1 74 ? -8.094 -0.916 22.551 1.00 87.38 74 VAL A O 1
ATOM 591 N N . MET A 1 75 ? -7.565 0.777 21.178 1.00 88.12 75 MET A N 1
ATOM 592 C CA . MET A 1 75 ? -7.034 1.645 22.234 1.00 88.12 75 MET A CA 1
ATOM 593 C C . MET A 1 75 ? -8.118 2.094 23.217 1.00 88.12 75 MET A C 1
ATOM 595 O O . MET A 1 75 ? -7.848 2.209 24.409 1.00 88.12 75 MET A O 1
ATOM 599 N N . HIS A 1 76 ? -9.343 2.321 22.737 1.00 87.44 76 HIS A N 1
ATOM 600 C CA . HIS A 1 76 ? -10.465 2.693 23.596 1.00 87.44 76 HIS A CA 1
ATOM 601 C C . HIS A 1 76 ? -10.937 1.529 24.485 1.00 87.44 76 HIS A C 1
ATOM 603 O O . HIS A 1 76 ? -11.365 1.751 25.613 1.00 87.44 76 HIS A O 1
ATOM 609 N N . ASN A 1 77 ? -10.873 0.284 23.997 1.00 86.25 77 ASN A N 1
ATOM 610 C CA . ASN A 1 77 ? -11.237 -0.917 24.758 1.00 86.25 77 ASN A CA 1
ATOM 611 C C . ASN A 1 77 ? -10.196 -2.033 24.545 1.00 86.25 77 ASN A C 1
ATOM 613 O O . ASN A 1 77 ? -10.433 -2.950 23.744 1.00 86.25 77 ASN A O 1
ATOM 617 N N . PRO A 1 78 ? -9.051 -1.983 25.252 1.00 86.38 78 PRO A N 1
ATOM 618 C CA . PRO A 1 78 ? -7.934 -2.891 25.023 1.00 86.38 78 PRO A CA 1
ATOM 619 C C . PRO A 1 78 ? -8.216 -4.262 25.642 1.00 86.38 78 PRO A C 1
ATOM 621 O O . PRO A 1 78 ? -7.832 -4.564 26.768 1.00 86.38 78 PRO A O 1
ATOM 624 N N . THR A 1 79 ? -8.910 -5.115 24.892 1.00 91.31 79 THR A N 1
ATOM 625 C CA . THR A 1 79 ? -9.139 -6.519 25.252 1.00 91.31 79 THR A CA 1
ATOM 626 C C . THR A 1 79 ? -8.339 -7.435 24.330 1.00 91.31 79 THR A C 1
ATOM 628 O O . THR A 1 79 ? -8.144 -7.125 23.154 1.00 91.31 79 THR A O 1
ATOM 631 N N . LEU A 1 80 ? -7.911 -8.600 24.831 1.00 88.31 80 LEU A N 1
ATOM 632 C CA . LEU A 1 80 ? -7.212 -9.605 24.013 1.00 88.31 80 LEU A CA 1
ATOM 633 C C . LEU A 1 80 ? -8.053 -10.053 22.805 1.00 88.31 80 LEU A C 1
ATOM 635 O O . LEU A 1 80 ? -7.509 -10.297 21.731 1.00 88.31 80 LEU A O 1
ATOM 639 N N . GLY A 1 81 ? -9.382 -10.091 22.956 1.00 88.25 81 GLY A N 1
ATOM 640 C CA . GLY A 1 81 ? -10.306 -10.349 21.851 1.00 88.25 81 GLY A CA 1
ATOM 641 C C . GLY A 1 81 ? -10.240 -9.271 20.764 1.00 88.25 81 GLY A C 1
ATOM 642 O O . GLY A 1 81 ? -10.131 -9.600 19.585 1.00 88.25 81 GLY A O 1
ATOM 643 N N . ASN A 1 82 ? -10.222 -7.991 21.148 1.00 86.44 82 ASN A N 1
ATOM 644 C CA . ASN A 1 82 ? -10.122 -6.871 20.206 1.00 86.44 82 ASN A CA 1
ATOM 645 C C . ASN A 1 82 ? -8.757 -6.817 19.504 1.00 86.44 82 ASN A C 1
ATOM 647 O O . ASN A 1 82 ? -8.701 -6.548 18.306 1.00 86.44 82 ASN A O 1
ATOM 651 N N . VAL A 1 83 ? -7.669 -7.143 20.210 1.00 88.94 83 VAL A N 1
ATOM 652 C CA . VAL A 1 83 ? -6.333 -7.284 19.602 1.00 88.94 83 VAL A CA 1
ATOM 653 C C . VAL A 1 83 ? -6.313 -8.435 18.590 1.00 88.94 83 VAL A C 1
ATOM 655 O O . VAL A 1 83 ? -5.788 -8.279 17.489 1.00 88.94 83 VAL A O 1
ATOM 658 N N . GLY A 1 84 ? -6.940 -9.572 18.908 1.00 88.88 84 GLY A N 1
ATOM 659 C CA . GLY A 1 84 ? -7.078 -10.691 17.970 1.00 88.88 84 GLY A CA 1
ATOM 660 C C . GLY A 1 84 ? -7.876 -10.324 16.712 1.00 88.88 84 GLY A C 1
ATOM 661 O O . GLY A 1 84 ? -7.489 -10.688 15.601 1.00 88.88 84 GLY A O 1
ATOM 662 N N . LEU A 1 85 ? -8.959 -9.554 16.863 1.00 86.62 85 LEU A N 1
ATOM 663 C CA . LEU A 1 85 ? -9.748 -9.041 15.737 1.00 86.62 85 LEU A CA 1
ATOM 664 C C . LEU A 1 85 ? -8.947 -8.061 14.868 1.00 86.62 85 LEU A C 1
ATOM 666 O O . LEU A 1 85 ? -9.016 -8.155 13.641 1.00 86.62 85 LEU A O 1
ATOM 670 N N . LEU A 1 86 ? -8.154 -7.179 15.483 1.00 89.00 86 LEU A N 1
ATOM 671 C CA . LEU A 1 86 ? -7.252 -6.266 14.778 1.00 89.00 86 LEU A CA 1
ATOM 672 C C . LEU A 1 86 ? -6.218 -7.029 13.948 1.00 89.00 86 LEU A C 1
ATOM 674 O O . LEU A 1 86 ? -6.098 -6.794 12.749 1.00 89.00 86 LEU A O 1
ATOM 678 N N . MET A 1 87 ? -5.526 -7.993 14.560 1.00 90.06 87 MET A N 1
ATOM 679 C CA . MET A 1 87 ? -4.528 -8.812 13.868 1.00 90.06 87 MET A CA 1
ATOM 680 C C . MET A 1 87 ? -5.138 -9.610 12.716 1.00 90.06 87 MET A C 1
ATOM 682 O O . MET A 1 87 ? -4.530 -9.725 11.651 1.00 90.06 87 MET A O 1
ATOM 686 N N . ARG A 1 88 ? -6.360 -10.127 12.890 1.00 89.38 88 ARG A N 1
ATOM 687 C CA . ARG A 1 88 ? -7.097 -10.804 11.818 1.00 89.38 88 ARG A CA 1
ATOM 688 C C . ARG A 1 88 ? -7.408 -9.854 10.662 1.00 89.38 88 ARG A C 1
ATOM 690 O O . ARG A 1 88 ? -7.176 -10.220 9.513 1.00 89.38 88 ARG A O 1
ATOM 697 N N . LEU A 1 89 ? -7.917 -8.657 10.951 1.00 89.31 89 LEU A N 1
ATOM 698 C CA . LEU A 1 89 ? -8.221 -7.644 9.938 1.00 89.31 89 LEU A CA 1
ATOM 699 C C . LEU A 1 89 ? -6.960 -7.260 9.157 1.00 89.31 89 LEU A C 1
ATOM 701 O O . LEU A 1 89 ? -6.953 -7.318 7.931 1.00 89.31 89 LEU A O 1
ATOM 705 N N . TRP A 1 90 ? -5.882 -6.938 9.867 1.00 91.75 90 TRP A N 1
ATOM 706 C CA . TRP A 1 90 ? -4.591 -6.594 9.281 1.00 91.75 90 TRP A CA 1
ATOM 707 C C . TRP A 1 90 ? -4.025 -7.700 8.406 1.00 91.75 90 TRP A C 1
ATOM 709 O O . TRP A 1 90 ? -3.612 -7.424 7.284 1.00 91.75 90 TRP A O 1
ATOM 719 N N . SER A 1 91 ? -4.073 -8.949 8.869 1.00 90.81 91 SER A N 1
ATOM 720 C CA . SER A 1 91 ? -3.572 -10.086 8.094 1.00 90.81 91 SER A CA 1
ATOM 721 C C . SER A 1 91 ? -4.357 -10.274 6.797 1.00 90.81 91 SER A C 1
ATOM 723 O O . SER A 1 91 ? -3.757 -10.463 5.745 1.00 90.81 91 SER A O 1
ATOM 725 N N . VAL A 1 92 ? -5.691 -10.181 6.846 1.00 91.75 92 VAL A N 1
ATOM 726 C CA . VAL A 1 92 ? -6.547 -10.329 5.656 1.00 91.75 92 VAL A CA 1
ATOM 727 C C . VAL 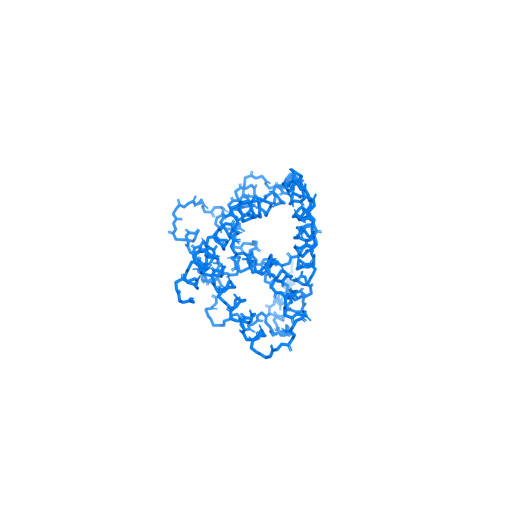A 1 92 ? -6.312 -9.197 4.658 1.00 91.75 92 VAL A C 1
ATOM 729 O O . VAL A 1 92 ? -6.171 -9.457 3.465 1.00 91.75 92 VAL A O 1
ATOM 732 N N . VAL A 1 93 ? -6.253 -7.949 5.130 1.00 92.56 93 VAL A N 1
ATOM 733 C CA . VAL A 1 93 ? -6.072 -6.783 4.254 1.00 92.56 93 VAL A CA 1
ATOM 734 C C . VAL A 1 93 ? -4.669 -6.764 3.652 1.00 92.56 93 VAL A C 1
ATOM 736 O O . VAL A 1 93 ? -4.534 -6.591 2.443 1.00 92.56 93 VAL A O 1
ATOM 739 N N . LEU A 1 94 ? -3.629 -7.010 4.454 1.00 91.69 94 LEU A N 1
ATOM 740 C CA . LEU A 1 94 ? -2.258 -7.083 3.956 1.00 91.69 94 LEU A CA 1
ATOM 741 C C . LEU A 1 94 ? -2.105 -8.218 2.940 1.00 91.69 94 LEU A C 1
ATOM 743 O O . LEU A 1 94 ? -1.596 -7.984 1.849 1.00 91.69 94 LEU A O 1
ATOM 747 N N . ALA A 1 95 ? -2.601 -9.420 3.251 1.00 92.88 95 ALA A N 1
ATOM 748 C CA . ALA A 1 95 ? -2.560 -10.544 2.320 1.00 92.88 95 ALA A CA 1
ATOM 749 C C . ALA A 1 95 ? -3.297 -10.222 1.013 1.00 92.88 95 ALA A C 1
ATOM 751 O O . ALA A 1 95 ? -2.768 -10.479 -0.063 1.00 92.88 95 ALA A O 1
ATOM 752 N N . GLY A 1 96 ? -4.481 -9.605 1.086 1.00 93.38 96 GLY A N 1
ATOM 753 C CA . GLY A 1 96 ? -5.215 -9.165 -0.098 1.00 93.38 96 GLY A CA 1
ATOM 754 C C . GLY A 1 96 ? -4.430 -8.158 -0.937 1.00 93.38 96 GLY A C 1
ATOM 755 O O . GLY A 1 96 ? -4.315 -8.336 -2.147 1.00 93.38 96 GLY A O 1
ATOM 756 N N . ASN A 1 97 ? -3.828 -7.145 -0.307 1.00 94.06 97 ASN A N 1
ATOM 757 C CA . ASN A 1 97 ? -2.997 -6.166 -1.009 1.00 94.06 97 ASN A CA 1
ATOM 758 C C . ASN A 1 97 ? -1.805 -6.838 -1.709 1.00 94.06 97 ASN A C 1
ATOM 760 O O . ASN A 1 97 ? -1.571 -6.558 -2.881 1.00 94.06 97 ASN A O 1
ATOM 764 N N . LEU A 1 98 ? -1.104 -7.755 -1.029 1.00 92.00 98 LEU A N 1
ATOM 765 C CA . LEU A 1 98 ? 0.029 -8.498 -1.595 1.00 92.00 98 LEU A CA 1
ATOM 766 C C . LEU A 1 98 ? -0.382 -9.438 -2.737 1.00 92.00 98 LEU A C 1
ATOM 768 O O . LEU A 1 98 ? 0.344 -9.582 -3.714 1.00 92.00 98 LEU A O 1
ATOM 772 N N . ILE A 1 99 ? -1.558 -10.066 -2.651 1.00 93.62 99 ILE A N 1
ATOM 773 C CA . ILE A 1 99 ? -2.104 -10.871 -3.752 1.00 93.62 99 ILE A CA 1
ATOM 774 C C . ILE A 1 99 ? -2.393 -9.973 -4.959 1.00 93.62 99 ILE A C 1
ATOM 776 O O . ILE A 1 99 ? -2.034 -10.319 -6.081 1.00 93.62 99 ILE A O 1
ATOM 780 N N . GLY A 1 100 ? -3.008 -8.808 -4.743 1.00 90.88 100 GLY A N 1
ATOM 781 C CA . GLY A 1 100 ? -3.280 -7.852 -5.815 1.00 90.88 100 GLY A CA 1
ATOM 782 C C . GLY A 1 100 ? -2.004 -7.366 -6.506 1.00 90.88 100 GLY A C 1
ATOM 783 O O . GLY A 1 100 ? -1.944 -7.336 -7.734 1.00 90.88 100 GLY A O 1
ATOM 784 N N . THR A 1 101 ? -0.958 -7.052 -5.741 1.00 89.50 101 THR A N 1
ATOM 785 C CA . THR A 1 101 ? 0.334 -6.635 -6.305 1.00 89.50 101 THR A CA 1
ATOM 786 C C . THR A 1 101 ? 1.051 -7.781 -7.013 1.00 89.50 101 THR A C 1
ATOM 788 O O . THR A 1 101 ? 1.622 -7.560 -8.076 1.00 89.50 101 THR A O 1
ATOM 791 N N . ALA A 1 102 ? 0.964 -9.012 -6.499 1.00 88.94 102 ALA A N 1
ATOM 792 C CA . ALA A 1 102 ? 1.493 -10.196 -7.173 1.00 88.94 102 ALA A CA 1
ATOM 793 C C . ALA A 1 102 ? 0.819 -10.425 -8.533 1.00 88.94 102 ALA A C 1
ATOM 795 O O . ALA A 1 102 ? 1.500 -10.679 -9.523 1.00 88.94 102 ALA A O 1
ATOM 796 N N . VAL A 1 103 ? -0.508 -10.291 -8.607 1.00 90.38 103 VAL A N 1
ATOM 797 C CA . VAL A 1 103 ? -1.247 -10.415 -9.872 1.00 90.38 103 VAL A CA 1
ATOM 798 C C . VAL A 1 103 ? -0.836 -9.319 -10.858 1.00 90.38 103 VAL A C 1
ATOM 800 O O . VAL A 1 103 ? -0.648 -9.618 -12.036 1.00 90.38 103 VAL A O 1
ATOM 803 N N . ALA A 1 104 ? -0.645 -8.078 -10.395 1.00 86.44 104 ALA A N 1
ATOM 804 C CA . ALA A 1 104 ? -0.151 -6.986 -11.236 1.00 86.44 104 ALA A CA 1
ATOM 805 C C . ALA A 1 104 ? 1.265 -7.266 -11.773 1.00 86.44 104 ALA A C 1
ATOM 807 O O . ALA A 1 104 ? 1.477 -7.223 -12.983 1.00 86.44 104 ALA A O 1
ATOM 808 N N . ALA A 1 105 ? 2.210 -7.629 -10.897 1.00 84.38 105 ALA A N 1
ATOM 809 C CA . ALA A 1 105 ? 3.582 -7.966 -11.282 1.00 84.38 105 ALA A CA 1
ATOM 810 C C . ALA A 1 105 ? 3.631 -9.143 -12.270 1.00 84.38 105 ALA A C 1
ATOM 812 O O . ALA A 1 105 ? 4.357 -9.101 -13.262 1.00 84.38 105 ALA A O 1
ATOM 813 N N . TRP A 1 106 ? 2.821 -10.178 -12.034 1.00 85.88 106 TRP A N 1
ATOM 814 C CA . TRP A 1 106 ? 2.694 -11.314 -12.942 1.00 85.88 106 TRP A CA 1
ATOM 815 C C . TRP A 1 106 ? 2.156 -10.882 -14.312 1.00 85.88 106 TRP A C 1
ATOM 817 O O . TRP A 1 106 ? 2.736 -11.233 -15.340 1.00 85.88 106 TRP A O 1
ATOM 827 N N . ALA A 1 107 ? 1.090 -10.077 -14.346 1.00 84.81 107 ALA A N 1
ATOM 828 C CA . ALA A 1 107 ? 0.525 -9.580 -15.596 1.00 84.81 107 ALA A CA 1
ATOM 829 C C . ALA A 1 107 ? 1.549 -8.760 -16.395 1.00 84.81 107 ALA A C 1
ATOM 831 O O . ALA A 1 107 ? 1.659 -8.939 -17.604 1.00 84.81 107 ALA A O 1
ATOM 832 N N . PHE A 1 108 ? 2.342 -7.919 -15.730 1.00 79.31 108 PHE A N 1
ATOM 833 C CA . PHE A 1 108 ? 3.365 -7.097 -16.383 1.00 79.31 108 PHE A CA 1
ATOM 834 C C . PHE A 1 108 ? 4.543 -7.896 -16.933 1.00 79.31 108 PHE A C 1
ATOM 836 O O . PHE A 1 108 ? 5.143 -7.479 -17.921 1.00 79.31 108 PHE A O 1
ATOM 843 N N . ASN A 1 109 ? 4.856 -9.048 -16.338 1.00 76.50 109 ASN A N 1
ATOM 844 C CA . ASN A 1 109 ? 5.941 -9.889 -16.824 1.00 76.50 109 ASN A CA 1
ATOM 845 C C . ASN A 1 109 ? 5.522 -10.810 -17.984 1.00 76.50 109 ASN A C 1
ATOM 847 O O . ASN A 1 109 ? 6.300 -11.022 -18.912 1.00 76.50 109 ASN A O 1
ATOM 851 N N . TYR A 1 110 ? 4.308 -11.371 -17.934 1.00 78.50 110 TYR A N 1
ATOM 852 C CA . TYR A 1 110 ? 3.882 -12.430 -18.860 1.00 78.50 110 TYR A CA 1
ATOM 853 C C . TYR A 1 110 ? 2.898 -11.983 -19.945 1.00 78.50 110 TYR A C 1
ATOM 855 O O . TYR A 1 110 ? 2.772 -12.672 -20.958 1.00 78.50 110 TYR A O 1
ATOM 863 N N . MET A 1 111 ? 2.185 -10.867 -19.765 1.00 78.25 111 MET A N 1
ATOM 864 C CA . MET A 1 111 ? 1.293 -10.345 -20.803 1.00 78.25 111 MET A CA 1
ATOM 865 C C . MET A 1 111 ? 2.022 -9.317 -21.679 1.00 78.25 111 MET A C 1
ATOM 867 O O . MET A 1 111 ? 2.812 -8.527 -21.162 1.00 78.25 111 MET A O 1
ATOM 871 N N . PRO A 1 112 ? 1.724 -9.250 -22.991 1.00 74.12 112 PRO A N 1
ATOM 872 C CA . PRO A 1 112 ? 2.314 -8.274 -23.909 1.00 74.12 112 PRO A CA 1
ATOM 873 C C . PRO A 1 112 ? 1.680 -6.879 -23.729 1.00 74.12 112 PRO A C 1
ATOM 875 O O . PRO A 1 112 ? 1.107 -6.317 -24.658 1.00 74.12 112 PRO A O 1
ATOM 878 N N . ILE A 1 113 ? 1.721 -6.347 -22.505 1.00 73.56 113 ILE A N 1
ATOM 879 C CA . ILE A 1 113 ? 1.195 -5.020 -22.145 1.00 73.56 113 ILE A CA 1
ATOM 880 C C . ILE A 1 113 ? 2.240 -3.937 -22.440 1.00 73.56 113 ILE A C 1
ATOM 882 O O . ILE A 1 113 ? 1.882 -2.822 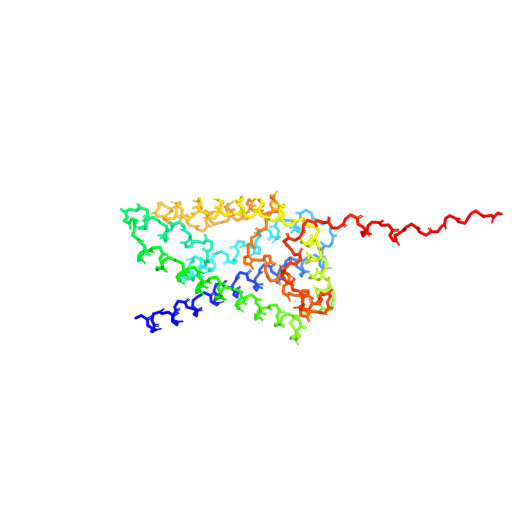-22.818 1.00 73.56 113 ILE A O 1
ATOM 886 N N . PHE A 1 114 ? 3.522 -4.275 -22.285 1.00 73.06 114 PHE A N 1
ATOM 887 C CA . PHE A 1 114 ? 4.650 -3.356 -22.401 1.00 73.06 114 PHE A CA 1
ATOM 888 C C . PHE A 1 114 ? 5.682 -3.843 -23.415 1.00 73.06 114 PHE A C 1
ATOM 890 O O . PHE A 1 114 ? 5.864 -5.044 -23.616 1.00 73.06 114 PHE A O 1
ATOM 897 N N . ASP A 1 115 ? 6.377 -2.891 -24.030 1.00 72.25 115 ASP A N 1
ATOM 898 C CA . ASP A 1 115 ? 7.529 -3.129 -24.887 1.00 72.25 115 ASP A CA 1
ATOM 899 C C . ASP A 1 115 ? 8.787 -3.475 -24.070 1.00 72.25 115 ASP A C 1
ATOM 901 O O . ASP A 1 115 ? 8.893 -3.202 -22.871 1.00 72.25 115 ASP A O 1
ATOM 905 N N . GLU A 1 116 ? 9.765 -4.091 -24.734 1.00 73.00 116 GLU A N 1
ATOM 906 C CA . GLU A 1 116 ? 10.998 -4.571 -24.101 1.00 73.00 116 GLU A CA 1
ATOM 907 C C . GLU A 1 116 ? 11.789 -3.476 -23.348 1.00 73.00 116 GLU A C 1
ATOM 909 O O . GLU A 1 116 ? 12.215 -3.730 -22.219 1.00 73.00 116 GLU A O 1
ATOM 914 N N . PRO A 1 117 ? 11.938 -2.239 -23.871 1.00 71.69 117 PRO A N 1
ATOM 915 C CA . PRO A 1 117 ? 12.577 -1.148 -23.131 1.00 71.69 117 PRO A CA 1
ATOM 916 C C . PRO A 1 117 ? 11.878 -0.805 -21.809 1.00 71.69 117 PRO A C 1
ATOM 918 O O . PRO A 1 117 ? 12.543 -0.527 -20.810 1.00 71.69 117 PRO A O 1
ATOM 921 N N . THR A 1 118 ? 10.545 -0.844 -21.783 1.00 70.94 118 THR A N 1
ATOM 922 C CA . THR A 1 118 ? 9.752 -0.568 -20.577 1.00 70.94 118 THR A CA 1
ATOM 923 C C . THR A 1 118 ? 9.890 -1.709 -19.567 1.00 70.94 118 THR A C 1
ATOM 925 O O . THR A 1 118 ? 10.093 -1.456 -18.381 1.00 70.94 118 THR A O 1
ATOM 928 N N . ARG A 1 119 ? 9.908 -2.969 -20.028 1.00 73.44 119 ARG A N 1
ATOM 929 C CA . ARG A 1 119 ? 10.197 -4.144 -19.179 1.00 73.44 119 ARG A CA 1
ATOM 930 C C . ARG A 1 119 ? 11.573 -4.077 -18.517 1.00 73.44 119 ARG A C 1
ATOM 932 O O . ARG A 1 119 ? 11.698 -4.440 -17.350 1.00 73.44 119 ARG A O 1
ATOM 939 N N . GLN A 1 120 ? 12.589 -3.581 -19.221 1.00 73.56 120 GLN A N 1
ATOM 940 C CA . GLN A 1 120 ? 13.929 -3.384 -18.656 1.00 73.56 120 GLN A CA 1
ATOM 941 C C . GLN A 1 120 ? 13.979 -2.231 -17.646 1.00 73.56 120 GLN A C 1
ATOM 943 O O . GLN A 1 120 ? 14.681 -2.332 -16.639 1.00 73.56 120 GLN A O 1
ATOM 948 N N . ALA A 1 121 ? 13.205 -1.164 -17.867 1.00 71.56 121 ALA A N 1
ATOM 949 C CA . ALA A 1 121 ? 13.079 -0.079 -16.897 1.00 71.56 121 ALA A CA 1
ATOM 950 C C . ALA A 1 121 ? 12.514 -0.587 -15.557 1.00 71.56 121 ALA A C 1
ATOM 952 O O . ALA A 1 121 ? 13.080 -0.268 -14.509 1.00 71.56 121 ALA A O 1
ATOM 953 N N . PHE A 1 122 ? 11.491 -1.453 -15.586 1.00 71.62 122 PHE A N 1
ATOM 954 C CA . PHE A 1 122 ? 10.961 -2.100 -14.378 1.00 71.62 122 PHE A CA 1
ATOM 955 C C . PHE A 1 122 ? 12.022 -2.862 -13.589 1.00 71.62 122 PHE A C 1
ATOM 957 O O . PHE A 1 122 ? 12.080 -2.748 -12.367 1.00 71.62 122 PHE A O 1
ATOM 964 N N . VAL A 1 123 ? 12.870 -3.630 -14.281 1.00 76.62 123 VAL A N 1
ATOM 965 C CA . VAL A 1 123 ? 13.957 -4.374 -13.633 1.00 76.62 123 VAL A CA 1
ATOM 966 C C . VAL A 1 123 ? 14.910 -3.407 -12.935 1.00 76.62 123 VAL A C 1
ATOM 968 O O . VAL A 1 123 ? 15.198 -3.599 -11.760 1.00 76.62 123 VAL A O 1
ATOM 971 N N . SER A 1 124 ? 15.334 -2.336 -13.614 1.00 73.94 124 SER A N 1
ATOM 972 C CA . SER A 1 124 ? 16.275 -1.367 -13.033 1.00 73.94 124 SER A CA 1
ATOM 973 C C . SER A 1 124 ? 15.726 -0.649 -11.793 1.00 73.94 124 SER A C 1
ATOM 975 O O . SER A 1 124 ? 16.430 -0.520 -10.796 1.00 73.94 124 SER A O 1
ATOM 977 N N . ILE A 1 125 ? 14.451 -0.248 -11.816 1.00 72.50 125 ILE A N 1
ATOM 978 C CA . ILE A 1 125 ? 13.785 0.402 -10.679 1.00 72.50 125 ILE A CA 1
ATOM 979 C C . ILE A 1 125 ? 13.648 -0.568 -9.507 1.00 72.50 125 ILE A C 1
ATOM 981 O O . ILE A 1 125 ? 13.918 -0.214 -8.361 1.00 72.50 125 ILE A O 1
ATOM 985 N N . ALA A 1 126 ? 13.253 -1.808 -9.783 1.00 73.62 126 ALA A N 1
ATOM 986 C CA . ALA A 1 126 ? 13.118 -2.799 -8.734 1.00 73.62 126 ALA A CA 1
ATOM 987 C C . ALA A 1 126 ? 14.480 -3.203 -8.137 1.00 73.62 126 ALA A C 1
ATOM 989 O O . ALA A 1 126 ? 14.577 -3.459 -6.937 1.00 73.62 126 ALA A O 1
ATOM 990 N N . GLU A 1 127 ? 15.551 -3.224 -8.937 1.00 76.12 127 GLU A N 1
ATOM 991 C CA . GLU A 1 127 ? 16.922 -3.427 -8.452 1.00 76.12 127 GLU A CA 1
ATOM 992 C C . GLU A 1 127 ? 17.396 -2.268 -7.565 1.00 76.12 127 GLU A C 1
ATOM 994 O O . GLU A 1 127 ? 18.083 -2.506 -6.571 1.00 76.12 127 GLU A O 1
ATOM 999 N N . ASP A 1 128 ? 16.989 -1.030 -7.863 1.00 73.06 128 ASP A N 1
ATOM 1000 C CA . ASP A 1 128 ? 17.284 0.132 -7.018 1.00 73.06 128 ASP A CA 1
ATOM 1001 C C . ASP A 1 128 ? 16.656 0.007 -5.624 1.00 73.06 128 ASP A C 1
ATOM 1003 O O . ASP A 1 128 ? 17.304 0.325 -4.626 1.00 73.06 128 ASP A O 1
ATOM 1007 N N . VAL A 1 129 ? 15.439 -0.532 -5.523 1.00 70.38 129 VAL A N 1
ATOM 1008 C CA . VAL A 1 129 ? 14.774 -0.777 -4.230 1.00 70.38 129 VAL A CA 1
ATOM 1009 C C . VAL A 1 129 ? 15.585 -1.746 -3.371 1.00 70.38 129 VAL A C 1
ATOM 1011 O O . VAL A 1 129 ? 15.721 -1.534 -2.164 1.00 70.38 129 VAL A O 1
ATOM 1014 N N . MET A 1 130 ? 16.180 -2.765 -4.000 1.00 74.50 130 MET A N 1
ATOM 1015 C CA . MET A 1 130 ? 16.997 -3.791 -3.345 1.00 74.50 130 MET A CA 1
ATOM 1016 C C . MET A 1 130 ? 18.359 -3.282 -2.847 1.00 74.50 130 MET A C 1
ATOM 1018 O O . MET A 1 130 ? 19.050 -4.016 -2.138 1.00 74.50 130 MET A O 1
ATOM 1022 N N . LYS A 1 131 ? 18.759 -2.048 -3.185 1.00 78.31 131 LYS A N 1
ATOM 1023 C CA . LYS A 1 131 ? 19.974 -1.420 -2.636 1.00 78.31 131 LYS A CA 1
ATOM 1024 C C . LYS A 1 131 ? 19.810 -1.012 -1.173 1.00 78.31 131 LYS A C 1
ATOM 1026 O O . LYS A 1 131 ? 20.808 -0.924 -0.463 1.00 78.31 131 LYS A O 1
ATOM 1031 N N . ASN A 1 132 ? 18.576 -0.772 -0.728 1.00 73.50 132 ASN A N 1
ATOM 1032 C CA . ASN A 1 132 ? 18.298 -0.404 0.654 1.00 73.50 132 ASN A CA 1
ATOM 1033 C C . ASN A 1 132 ? 18.494 -1.609 1.578 1.00 73.50 132 ASN A C 1
ATOM 1035 O O . ASN A 1 132 ? 18.002 -2.709 1.319 1.00 73.50 132 ASN A O 1
ATOM 1039 N N . SER A 1 133 ? 19.169 -1.393 2.702 1.00 82.44 133 SER A N 1
ATOM 1040 C CA . SER A 1 133 ? 19.253 -2.386 3.767 1.00 82.44 133 SER A CA 1
ATOM 1041 C C . SER A 1 133 ? 17.881 -2.604 4.428 1.00 82.44 133 SER A C 1
ATOM 1043 O O . SER A 1 133 ? 17.034 -1.706 4.436 1.00 82.44 133 SER A O 1
ATOM 1045 N N . PRO A 1 134 ? 17.656 -3.759 5.077 1.00 78.69 134 PRO A N 1
ATOM 1046 C CA . PRO A 1 134 ? 16.418 -4.030 5.811 1.00 78.69 134 PRO A CA 1
ATOM 1047 C C . PRO A 1 134 ? 16.009 -2.939 6.801 1.00 78.69 134 PRO A C 1
ATOM 1049 O O . PRO A 1 134 ? 14.836 -2.611 6.969 1.00 78.69 134 PRO A O 1
ATOM 1052 N N . THR A 1 135 ? 17.006 -2.388 7.488 1.00 81.50 135 THR A N 1
ATOM 1053 C CA . THR A 1 135 ? 16.850 -1.348 8.499 1.00 81.50 135 THR A CA 1
ATOM 1054 C C . THR A 1 135 ? 16.463 -0.015 7.877 1.00 81.50 135 THR A C 1
ATOM 1056 O O . THR A 1 135 ? 15.618 0.682 8.434 1.00 81.50 135 THR A O 1
ATOM 1059 N N . GLU A 1 136 ? 17.017 0.317 6.710 1.00 81.38 136 GLU A N 1
ATOM 1060 C CA . GLU A 1 136 ? 16.635 1.513 5.951 1.00 81.38 136 GLU A CA 1
ATOM 1061 C C . GLU A 1 136 ? 15.217 1.372 5.401 1.00 81.38 136 GLU A C 1
ATOM 1063 O O . GLU A 1 136 ? 14.405 2.274 5.587 1.00 81.38 136 GLU A O 1
ATOM 1068 N N . MET A 1 137 ? 14.868 0.211 4.833 1.00 79.31 137 MET A N 1
ATOM 1069 C CA . MET A 1 137 ? 13.500 -0.070 4.385 1.00 79.31 137 MET A CA 1
ATOM 1070 C C . MET A 1 137 ? 12.494 0.053 5.534 1.00 79.31 137 MET A C 1
ATOM 1072 O O . MET A 1 137 ? 11.426 0.639 5.371 1.00 79.31 137 MET A O 1
ATOM 1076 N N . PHE A 1 138 ? 12.835 -0.460 6.719 1.00 8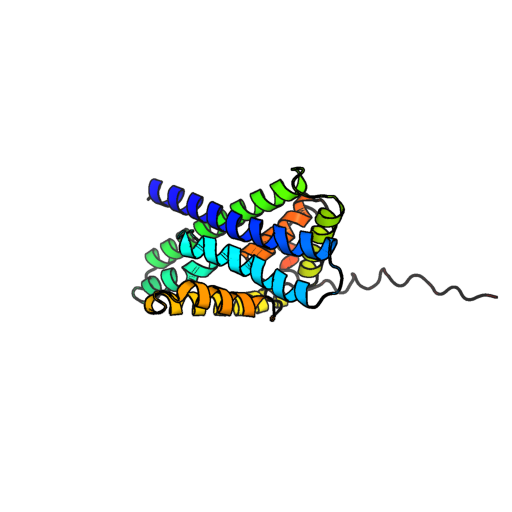2.75 138 PHE A N 1
ATOM 1077 C CA . PHE A 1 138 ? 11.984 -0.342 7.899 1.00 82.75 138 PHE A CA 1
ATOM 1078 C C . PHE A 1 138 ? 11.822 1.115 8.360 1.00 82.75 138 PHE A C 1
ATOM 1080 O O . PHE A 1 138 ? 10.700 1.555 8.611 1.00 82.75 138 PHE A O 1
ATOM 1087 N N . ALA A 1 139 ? 12.912 1.884 8.441 1.00 84.50 139 ALA A N 1
ATOM 1088 C CA . ALA A 1 139 ? 12.859 3.296 8.821 1.00 84.50 139 ALA A CA 1
ATOM 1089 C C . ALA A 1 139 ? 12.042 4.129 7.817 1.00 84.50 139 ALA A C 1
ATOM 1091 O O . ALA A 1 139 ? 11.165 4.904 8.209 1.00 84.50 139 ALA A O 1
ATOM 1092 N N . ASN A 1 140 ? 12.256 3.903 6.522 1.00 81.50 140 ASN A N 1
ATOM 1093 C CA . ASN A 1 140 ? 11.519 4.559 5.447 1.00 81.50 140 ASN A CA 1
ATOM 1094 C C . ASN A 1 140 ? 10.029 4.177 5.462 1.00 81.50 140 ASN A C 1
ATOM 1096 O O . ASN A 1 140 ? 9.172 5.036 5.237 1.00 81.50 140 ASN A O 1
ATOM 1100 N N . ALA A 1 141 ? 9.698 2.930 5.813 1.00 82.06 141 ALA A N 1
ATOM 1101 C CA . ALA A 1 141 ? 8.318 2.487 5.991 1.00 82.06 141 ALA A CA 1
ATOM 1102 C C . ALA A 1 141 ? 7.609 3.186 7.165 1.00 82.06 141 ALA A C 1
ATOM 1104 O O . ALA A 1 141 ? 6.409 3.448 7.068 1.00 82.06 141 ALA A O 1
ATOM 1105 N N . ILE A 1 142 ? 8.318 3.547 8.245 1.00 85.56 142 ILE A N 1
ATOM 1106 C CA . ILE A 1 142 ? 7.744 4.347 9.344 1.00 85.56 142 ILE A CA 1
ATOM 1107 C C . ILE A 1 142 ? 7.349 5.739 8.839 1.00 85.56 142 ILE A C 1
ATOM 1109 O O . ILE A 1 142 ? 6.233 6.191 9.099 1.00 85.56 142 ILE A O 1
ATOM 1113 N N . ILE A 1 143 ? 8.235 6.405 8.091 1.00 85.56 143 ILE A N 1
ATOM 1114 C CA . ILE A 1 143 ? 7.973 7.742 7.536 1.00 85.56 143 ILE A CA 1
ATOM 1115 C C . ILE A 1 143 ? 6.807 7.683 6.541 1.00 85.56 143 ILE A C 1
ATOM 1117 O O . ILE A 1 143 ? 5.874 8.482 6.633 1.00 85.56 143 ILE A O 1
ATOM 1121 N N . SER A 1 144 ? 6.810 6.691 5.644 1.00 83.19 144 SER A N 1
ATOM 1122 C CA . SER A 1 144 ? 5.708 6.445 4.706 1.00 83.19 144 SER A CA 1
ATOM 1123 C C . SER A 1 144 ? 4.380 6.223 5.441 1.00 83.19 144 SER A C 1
ATOM 1125 O O . SER A 1 144 ? 3.366 6.846 5.124 1.00 83.19 144 SER A O 1
ATOM 1127 N N . GLY A 1 145 ? 4.391 5.385 6.483 1.00 85.38 145 GLY A N 1
ATOM 1128 C CA . GLY A 1 145 ? 3.222 5.109 7.313 1.00 85.38 145 GLY A CA 1
ATOM 1129 C C . GLY A 1 145 ? 2.693 6.353 8.026 1.00 85.38 145 GLY A C 1
ATOM 1130 O O . GLY A 1 145 ? 1.481 6.550 8.086 1.00 85.38 145 GLY A O 1
ATOM 1131 N N . TRP A 1 146 ? 3.578 7.228 8.511 1.00 87.44 146 TRP A N 1
ATOM 1132 C CA . TRP A 1 146 ? 3.199 8.498 9.131 1.00 87.44 146 TRP A CA 1
ATOM 1133 C C . TRP A 1 146 ? 2.529 9.466 8.142 1.00 87.44 146 TRP A C 1
ATOM 1135 O O . TRP A 1 146 ? 1.520 10.091 8.488 1.00 87.44 146 TRP A O 1
ATOM 1145 N N . LEU A 1 147 ? 3.028 9.556 6.905 1.00 87.25 147 LEU A N 1
ATOM 1146 C CA . LEU A 1 147 ? 2.412 10.372 5.852 1.00 87.25 147 LEU A CA 1
ATOM 1147 C C . LEU A 1 147 ? 0.997 9.878 5.522 1.00 87.25 147 LEU A C 1
ATOM 1149 O O . LEU A 1 147 ? 0.051 10.670 5.513 1.00 87.25 147 LEU A O 1
ATOM 1153 N N . VAL A 1 148 ? 0.829 8.567 5.322 1.00 87.19 148 VAL A N 1
ATOM 1154 C CA . VAL A 1 148 ? -0.486 7.969 5.037 1.00 87.19 148 VAL A CA 1
ATOM 1155 C C . VAL A 1 148 ? -1.440 8.140 6.224 1.00 87.19 148 VAL A C 1
ATOM 1157 O O . VAL A 1 148 ? -2.588 8.535 6.032 1.00 87.19 148 VAL A O 1
ATOM 1160 N N . ALA A 1 149 ? -0.975 7.927 7.457 1.00 88.00 149 ALA A N 1
ATOM 1161 C CA . ALA A 1 149 ? -1.771 8.137 8.667 1.00 88.00 149 ALA A CA 1
ATOM 1162 C C . ALA A 1 149 ? -2.270 9.587 8.790 1.00 88.00 149 ALA A C 1
ATOM 1164 O O . ALA A 1 149 ? -3.457 9.823 9.027 1.00 88.00 149 ALA A O 1
ATOM 1165 N N . THR A 1 150 ? -1.380 10.559 8.574 1.00 88.06 150 THR A N 1
ATOM 1166 C CA . THR A 1 150 ? -1.715 11.989 8.613 1.00 88.06 150 THR A CA 1
ATOM 1167 C C . THR A 1 150 ? -2.740 12.343 7.537 1.00 88.06 150 THR A C 1
ATOM 1169 O O . THR A 1 150 ? -3.711 13.045 7.812 1.00 88.06 150 THR A O 1
ATOM 1172 N N . MET A 1 151 ? -2.585 11.797 6.329 1.00 88.88 151 MET A N 1
ATOM 1173 C CA . MET A 1 151 ? -3.542 11.975 5.239 1.00 88.88 151 MET A CA 1
ATOM 1174 C C . MET A 1 151 ? -4.940 11.460 5.624 1.00 88.88 151 MET A C 1
ATOM 1176 O O . MET A 1 151 ? -5.931 12.172 5.453 1.00 88.88 151 MET A O 1
ATOM 1180 N N . VAL A 1 152 ? -5.023 10.258 6.204 1.00 87.12 152 VAL A N 1
ATOM 1181 C CA . VAL A 1 152 ? -6.288 9.659 6.662 1.00 87.12 152 VAL A CA 1
ATOM 1182 C C . VAL A 1 152 ? -6.949 10.501 7.753 1.00 87.12 152 VAL A C 1
ATOM 1184 O O . VAL A 1 152 ? -8.165 10.696 7.726 1.00 87.12 152 VAL A O 1
ATOM 1187 N N . TRP A 1 153 ? -6.173 11.071 8.678 1.00 88.38 153 TRP A N 1
ATOM 1188 C CA . TRP A 1 153 ? -6.691 11.982 9.704 1.00 88.38 153 TRP A CA 1
ATOM 1189 C C . TRP A 1 153 ? -7.297 13.269 9.156 1.00 88.38 153 TRP A C 1
ATOM 1191 O O . TRP A 1 153 ? -8.192 13.833 9.783 1.00 88.38 153 TRP A O 1
ATOM 1201 N N . MET A 1 154 ? -6.861 13.728 7.986 1.00 88.38 154 MET A N 1
ATOM 1202 C CA . MET A 1 154 ? -7.418 14.922 7.354 1.00 88.38 154 MET A CA 1
ATOM 1203 C C . MET A 1 154 ? -8.757 14.639 6.652 1.00 88.38 154 MET A C 1
ATOM 1205 O O . MET A 1 154 ? -9.558 15.554 6.462 1.00 88.38 154 MET A O 1
ATOM 1209 N N . PHE A 1 155 ? -9.061 13.389 6.286 1.00 87.50 155 PHE A N 1
ATOM 1210 C CA . PHE A 1 155 ? -10.249 13.053 5.487 1.00 87.50 155 PHE A CA 1
ATOM 1211 C C . PHE A 1 155 ? -11.616 13.367 6.105 1.00 87.50 155 PHE A C 1
ATOM 1213 O O . PHE A 1 155 ? -12.498 13.763 5.332 1.00 87.50 155 PHE A O 1
ATOM 1220 N N . PRO A 1 156 ? -11.844 13.226 7.426 1.00 85.56 156 PRO A N 1
ATOM 1221 C CA . PRO A 1 156 ? -13.120 13.595 8.035 1.00 85.56 156 PRO A CA 1
ATOM 1222 C C . PRO A 1 156 ? -13.475 15.072 7.824 1.00 85.56 156 PRO A C 1
ATOM 1224 O O . PRO A 1 156 ? -14.649 15.400 7.680 1.00 85.56 156 PRO A O 1
ATOM 1227 N N . VAL A 1 157 ? -12.466 15.947 7.756 1.00 88.81 157 VAL A N 1
ATOM 1228 C CA . VAL A 1 157 ? -12.636 17.406 7.658 1.00 88.81 157 VAL A CA 1
ATOM 1229 C C . VAL A 1 157 ? -12.333 17.969 6.265 1.00 88.81 157 VAL A C 1
ATOM 1231 O O . VAL A 1 157 ? -12.743 19.083 5.958 1.00 88.81 157 VAL A O 1
ATOM 1234 N N . ALA A 1 158 ? -11.670 17.205 5.391 1.00 86.56 158 ALA A N 1
ATOM 1235 C CA . ALA A 1 158 ? -11.237 17.675 4.073 1.00 86.56 158 ALA A CA 1
ATOM 1236 C C . ALA A 1 158 ? -12.385 17.975 3.087 1.00 86.56 158 ALA A C 1
ATOM 1238 O O . ALA A 1 158 ? -12.183 18.718 2.129 1.00 86.56 158 ALA A O 1
ATOM 1239 N N . GLY A 1 159 ? -13.583 17.407 3.272 1.00 88.25 159 GLY A N 1
ATOM 1240 C CA . GLY A 1 159 ? -14.739 17.675 2.404 1.00 88.25 159 GLY A CA 1
ATOM 1241 C C . GLY A 1 159 ? -14.441 17.454 0.911 1.00 88.25 159 GLY A C 1
ATOM 1242 O O . GLY A 1 159 ? -14.030 16.365 0.511 1.00 88.25 159 GLY A O 1
ATOM 1243 N N . ALA A 1 160 ? -14.636 18.491 0.089 1.00 87.56 160 ALA A N 1
ATOM 1244 C CA . ALA A 1 160 ? -14.335 18.468 -1.348 1.00 87.56 160 ALA A CA 1
ATOM 1245 C C . ALA A 1 160 ? -12.824 18.492 -1.668 1.00 87.56 160 ALA A C 1
ATOM 1247 O O . ALA A 1 160 ? -12.423 18.121 -2.769 1.00 87.56 160 ALA A O 1
ATOM 1248 N N . ALA A 1 161 ? -11.969 18.872 -0.713 1.00 90.19 161 ALA A N 1
ATOM 1249 C CA . ALA A 1 161 ? -10.523 18.975 -0.901 1.00 90.19 161 ALA A CA 1
ATOM 1250 C C . ALA A 1 161 ? -9.781 17.631 -0.766 1.00 90.19 161 ALA A C 1
ATOM 1252 O O . ALA A 1 161 ? -8.556 17.610 -0.843 1.00 90.19 161 ALA A O 1
ATOM 1253 N N . LYS A 1 162 ? -10.482 16.499 -0.595 1.00 88.06 162 LYS A N 1
ATOM 1254 C CA . LYS A 1 162 ? -9.863 15.166 -0.438 1.00 88.06 162 LYS A CA 1
ATOM 1255 C C . LYS A 1 162 ? -8.856 14.834 -1.536 1.00 88.06 162 LYS A C 1
ATOM 1257 O O . LYS A 1 162 ? -7.774 14.354 -1.229 1.00 88.06 162 LYS A O 1
ATOM 1262 N N . ILE A 1 163 ? -9.181 15.136 -2.793 1.00 89.19 163 ILE A N 1
ATOM 1263 C CA . ILE A 1 163 ? -8.273 14.890 -3.924 1.00 89.19 163 ILE A CA 1
ATOM 1264 C C . ILE A 1 163 ? -7.001 15.740 -3.794 1.00 89.19 163 ILE A C 1
ATOM 1266 O O . ILE A 1 163 ? -5.907 15.229 -4.002 1.00 89.19 163 ILE A O 1
ATOM 1270 N N . VAL A 1 164 ? -7.129 17.008 -3.395 1.00 89.31 164 VAL A N 1
ATOM 1271 C CA . VAL A 1 164 ? -5.982 17.905 -3.180 1.00 89.31 164 VAL A CA 1
ATOM 1272 C C . VAL A 1 164 ? -5.107 17.401 -2.034 1.00 89.31 164 VAL A C 1
ATOM 1274 O O . VAL A 1 164 ? -3.891 17.361 -2.174 1.00 89.31 164 VAL A O 1
ATOM 1277 N N . VAL A 1 165 ? -5.716 16.961 -0.928 1.00 88.81 165 VAL A N 1
ATOM 1278 C CA . VAL A 1 165 ? -4.993 16.359 0.203 1.00 88.81 165 VAL A CA 1
ATOM 1279 C C . VAL A 1 165 ? -4.228 15.116 -0.243 1.00 88.81 165 VAL A C 1
ATOM 1281 O O . VAL A 1 165 ? -3.059 14.991 0.102 1.00 88.81 165 VAL A O 1
ATOM 1284 N N . ILE A 1 166 ? -4.849 14.240 -1.042 1.00 88.50 166 ILE A N 1
ATOM 1285 C CA . ILE A 1 166 ? -4.164 13.067 -1.596 1.00 88.50 166 ILE A CA 1
ATOM 1286 C C . ILE A 1 166 ? -2.962 13.523 -2.420 1.00 88.50 166 ILE A C 1
ATOM 1288 O O . ILE A 1 166 ? -1.856 13.166 -2.054 1.00 88.50 166 ILE A O 1
ATOM 1292 N N . ILE A 1 167 ? -3.151 14.381 -3.432 1.00 85.81 167 ILE A N 1
ATOM 1293 C CA . ILE A 1 167 ? -2.068 14.881 -4.302 1.00 85.81 167 ILE A CA 1
ATOM 1294 C C . ILE A 1 167 ? -0.901 15.465 -3.494 1.00 85.81 167 ILE A C 1
ATOM 1296 O O . ILE A 1 167 ? 0.255 15.166 -3.784 1.00 85.81 167 ILE A O 1
ATOM 1300 N N . LEU A 1 168 ? -1.187 16.294 -2.486 1.00 85.50 168 LEU A N 1
ATOM 1301 C CA . LEU A 1 168 ? -0.154 16.921 -1.662 1.00 85.50 168 LEU A CA 1
ATOM 1302 C C . LEU A 1 168 ? 0.601 15.890 -0.816 1.00 85.50 168 LEU A C 1
ATOM 1304 O O . LEU A 1 168 ? 1.827 15.904 -0.791 1.00 85.50 168 LEU A O 1
ATOM 1308 N N . MET A 1 169 ? -0.114 14.985 -0.145 1.00 85.12 169 MET A N 1
ATOM 1309 C CA . MET A 1 169 ? 0.499 13.999 0.748 1.00 85.12 169 MET A CA 1
ATOM 1310 C C . MET A 1 169 ? 1.258 12.921 -0.028 1.00 85.12 169 MET A C 1
ATOM 1312 O O . MET A 1 169 ? 2.365 12.551 0.355 1.00 85.12 169 MET A O 1
ATOM 1316 N N . THR A 1 170 ? 0.709 12.447 -1.149 1.00 79.75 170 THR A N 1
ATOM 1317 C CA . THR A 1 170 ? 1.369 11.458 -2.008 1.00 79.75 170 THR A CA 1
ATOM 1318 C C . THR A 1 170 ? 2.501 12.059 -2.824 1.00 79.75 170 THR A C 1
ATOM 1320 O O . THR A 1 170 ? 3.445 11.341 -3.119 1.00 79.75 170 THR A O 1
ATOM 1323 N N . GLY A 1 171 ? 2.460 13.354 -3.146 1.00 72.81 171 GLY A N 1
ATOM 1324 C CA . GLY A 1 171 ? 3.572 14.061 -3.787 1.00 72.81 171 GLY A CA 1
ATOM 1325 C C . GLY A 1 171 ? 4.793 14.261 -2.879 1.00 72.81 171 GLY A C 1
ATOM 1326 O O . GLY A 1 171 ? 5.898 14.431 -3.382 1.00 72.81 171 GLY A O 1
ATOM 1327 N N . LEU A 1 172 ? 4.624 14.209 -1.551 1.00 71.00 172 LEU A N 1
ATOM 1328 C CA . LEU A 1 172 ? 5.731 14.279 -0.585 1.00 71.00 172 LEU A CA 1
ATOM 1329 C C . LEU A 1 172 ? 6.448 12.929 -0.390 1.00 71.00 172 LEU A C 1
ATOM 1331 O O . LEU A 1 172 ? 7.588 12.899 0.076 1.00 71.00 172 LEU A O 1
ATOM 1335 N N . SER A 1 173 ? 5.805 11.811 -0.743 1.00 66.50 173 SER A N 1
ATOM 1336 C CA . SER A 1 173 ? 6.347 10.464 -0.508 1.00 66.50 173 SER A CA 1
ATOM 1337 C C . SER A 1 173 ? 7.558 10.115 -1.392 1.00 66.50 173 SER A C 1
ATOM 1339 O O . SER A 1 173 ? 8.556 9.643 -0.840 1.00 66.50 173 SER A O 1
ATOM 1341 N N . PRO A 1 174 ? 7.530 10.346 -2.721 1.00 58.47 174 PRO A N 1
ATOM 1342 C CA . PRO A 1 174 ? 8.664 10.044 -3.601 1.00 58.47 174 PRO A CA 1
ATOM 1343 C C . PRO A 1 174 ? 9.834 11.014 -3.442 1.00 58.47 174 PRO A C 1
ATOM 1345 O O . PRO A 1 174 ? 10.972 10.628 -3.660 1.00 58.47 174 PRO A O 1
ATOM 1348 N N . SER A 1 175 ? 9.600 12.250 -2.981 1.00 50.88 175 SER A N 1
ATOM 1349 C CA . SER A 1 175 ? 10.698 13.164 -2.621 1.00 50.88 175 SER A CA 1
ATOM 1350 C C . SER A 1 175 ? 11.510 12.719 -1.400 1.00 50.88 175 SER A C 1
ATOM 1352 O O . SER A 1 175 ? 12.531 13.330 -1.100 1.00 50.88 175 SER A O 1
ATOM 1354 N N . ALA A 1 176 ? 11.042 11.697 -0.683 1.00 47.66 176 ALA A N 1
ATOM 1355 C CA . ALA A 1 176 ? 11.636 11.207 0.553 1.00 47.66 176 ALA A CA 1
ATOM 1356 C C . ALA A 1 176 ? 12.172 9.765 0.437 1.00 47.66 176 ALA A C 1
ATOM 1358 O O . ALA A 1 176 ? 12.412 9.148 1.472 1.00 47.66 176 ALA A O 1
ATOM 1359 N N . ASP A 1 177 ? 12.310 9.216 -0.783 1.00 59.62 177 ASP A N 1
ATOM 1360 C CA . ASP A 1 177 ? 12.763 7.834 -1.051 1.00 59.62 177 ASP A CA 1
ATOM 1361 C C . ASP A 1 177 ? 12.063 6.787 -0.157 1.00 59.62 177 ASP A C 1
ATOM 1363 O O . ASP A 1 177 ? 12.631 5.775 0.270 1.00 59.62 177 ASP A O 1
ATOM 1367 N N . THR A 1 178 ? 10.797 7.054 0.187 1.00 58.88 178 THR A N 1
ATOM 1368 C CA . THR A 1 178 ? 10.088 6.247 1.178 1.00 58.88 178 THR A CA 1
ATOM 1369 C C . THR A 1 178 ? 9.566 4.947 0.577 1.00 58.88 178 THR A C 1
ATOM 1371 O O . THR A 1 178 ? 8.829 4.942 -0.407 1.00 58.88 178 THR A O 1
ATOM 1374 N N . THR A 1 179 ? 9.894 3.818 1.207 1.00 66.62 179 THR A N 1
ATOM 1375 C CA . THR A 1 179 ? 9.390 2.495 0.826 1.00 66.62 179 THR A CA 1
ATOM 1376 C C . THR A 1 179 ? 7.997 2.286 1.402 1.00 66.62 179 THR A C 1
ATOM 1378 O O . THR A 1 179 ? 7.806 2.142 2.609 1.00 66.62 179 THR A O 1
ATOM 1381 N N . HIS A 1 180 ? 6.992 2.240 0.533 1.00 75.88 180 HIS A N 1
ATOM 1382 C CA . HIS A 1 180 ? 5.640 1.872 0.934 1.00 75.88 180 HIS A CA 1
ATOM 1383 C C . HIS A 1 180 ? 5.401 0.391 0.709 1.00 75.88 180 HIS A C 1
ATOM 1385 O O . HIS A 1 180 ? 5.489 -0.083 -0.420 1.00 75.88 180 HIS A O 1
ATOM 1391 N N . ILE A 1 181 ? 5.018 -0.321 1.768 1.00 81.19 181 ILE A N 1
ATOM 1392 C CA . ILE A 1 181 ? 4.927 -1.786 1.782 1.00 81.19 181 ILE A CA 1
ATOM 1393 C C . ILE A 1 181 ? 4.177 -2.377 0.579 1.00 81.19 181 ILE A C 1
ATOM 1395 O O . ILE A 1 181 ? 4.647 -3.347 0.000 1.00 81.19 181 ILE A O 1
ATOM 1399 N N . VAL A 1 182 ? 3.060 -1.783 0.144 1.00 79.56 182 VAL A N 1
ATOM 1400 C CA . VAL A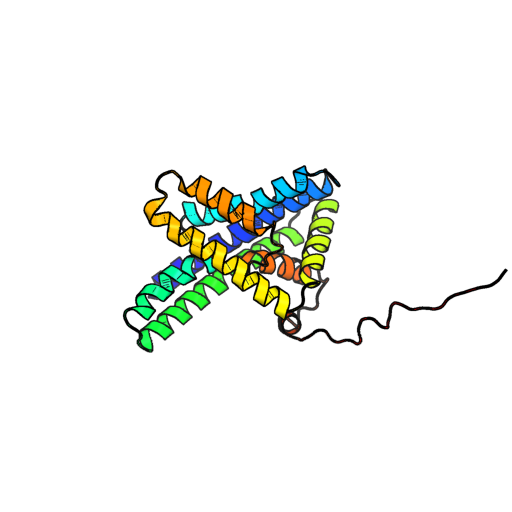 1 182 ? 2.279 -2.307 -0.995 1.00 79.56 182 VAL A CA 1
ATOM 1401 C C . VAL A 1 182 ? 2.966 -2.042 -2.340 1.00 79.56 182 VAL A C 1
ATOM 1403 O O . VAL A 1 182 ? 2.983 -2.922 -3.191 1.00 79.56 182 VAL A O 1
ATOM 1406 N N . VAL A 1 183 ? 3.574 -0.867 -2.528 1.00 77.75 183 VAL A N 1
ATOM 1407 C CA . VAL A 1 183 ? 4.218 -0.509 -3.807 1.00 77.75 183 VAL A CA 1
ATOM 1408 C C . VAL A 1 183 ? 5.594 -1.165 -3.913 1.00 77.75 183 VAL A C 1
ATOM 1410 O O . VAL A 1 183 ? 5.870 -1.843 -4.892 1.00 77.75 183 VAL A O 1
ATOM 1413 N N . GLY A 1 184 ? 6.391 -1.131 -2.844 1.00 77.06 184 GLY A N 1
ATOM 1414 C CA . GLY A 1 184 ? 7.653 -1.873 -2.783 1.00 77.06 184 GLY A CA 1
ATOM 1415 C C . GLY A 1 184 ? 7.469 -3.378 -2.999 1.00 77.06 184 GLY A C 1
ATOM 1416 O O . GLY A 1 184 ? 8.316 -4.036 -3.596 1.00 77.06 184 GLY A O 1
ATOM 1417 N N . SER A 1 185 ? 6.328 -3.940 -2.583 1.00 82.06 185 SER A N 1
ATOM 1418 C CA . SER A 1 185 ? 6.036 -5.352 -2.844 1.00 82.06 185 SER A CA 1
ATOM 1419 C C . SER A 1 185 ? 5.836 -5.657 -4.328 1.00 82.06 185 SER A C 1
ATOM 1421 O O . SER A 1 185 ? 6.242 -6.735 -4.747 1.00 82.06 185 SER A O 1
ATOM 1423 N N . VAL A 1 186 ? 5.239 -4.766 -5.137 1.00 81.25 186 VAL A N 1
ATOM 1424 C CA . VAL A 1 186 ? 5.089 -5.032 -6.583 1.00 81.25 186 VAL A CA 1
ATOM 1425 C C . VAL A 1 186 ? 6.449 -5.039 -7.285 1.00 81.25 186 VAL A C 1
ATOM 1427 O O . VAL A 1 186 ? 6.697 -5.927 -8.095 1.00 81.25 186 VAL A O 1
ATOM 1430 N N . GLU A 1 187 ? 7.353 -4.134 -6.907 1.00 78.44 187 GLU A N 1
ATOM 1431 C CA . GLU A 1 187 ? 8.714 -4.036 -7.452 1.00 78.44 187 GLU A CA 1
ATOM 1432 C C . GLU A 1 187 ? 9.523 -5.307 -7.133 1.00 78.44 187 GLU A C 1
ATOM 1434 O O . GLU A 1 187 ? 10.078 -5.949 -8.026 1.00 78.44 187 GLU A O 1
ATOM 1439 N N . ILE A 1 188 ? 9.503 -5.753 -5.872 1.00 79.69 188 ILE A N 1
ATOM 1440 C CA . ILE A 1 188 ? 10.194 -6.982 -5.449 1.00 79.69 188 ILE A CA 1
ATOM 1441 C C . ILE A 1 188 ? 9.585 -8.222 -6.120 1.00 79.69 188 ILE A C 1
ATOM 1443 O O . ILE A 1 188 ? 10.315 -9.080 -6.619 1.00 79.69 188 ILE A O 1
ATOM 1447 N N . LEU A 1 189 ? 8.252 -8.335 -6.157 1.00 82.19 189 LEU A N 1
ATOM 1448 C CA . LEU A 1 189 ? 7.570 -9.471 -6.789 1.00 82.19 189 LEU A CA 1
ATOM 1449 C C . LEU A 1 189 ? 7.825 -9.521 -8.298 1.00 82.19 189 LEU A C 1
ATOM 1451 O O . LEU A 1 189 ? 7.947 -10.611 -8.855 1.00 82.19 189 LEU A O 1
ATOM 1455 N N . TYR A 1 190 ? 7.967 -8.367 -8.949 1.00 78.69 190 TYR A N 1
ATOM 1456 C CA . TYR A 1 190 ? 8.340 -8.292 -10.356 1.00 78.69 190 TYR A CA 1
ATOM 1457 C C . TYR A 1 190 ? 9.725 -8.909 -10.605 1.00 78.69 190 TYR A C 1
ATOM 1459 O O . TYR A 1 190 ? 9.858 -9.740 -11.501 1.00 78.69 190 TYR A O 1
ATOM 1467 N N . LEU A 1 191 ? 10.734 -8.612 -9.772 1.00 78.75 191 LEU A N 1
ATOM 1468 C CA . LEU A 1 191 ? 12.058 -9.251 -9.878 1.00 78.75 191 LEU A CA 1
ATOM 1469 C C . LEU A 1 191 ? 12.017 -10.762 -9.652 1.00 78.75 191 LEU A C 1
ATOM 1471 O O . LEU A 1 191 ? 12.720 -11.508 -10.338 1.00 78.75 191 LEU A O 1
ATOM 1475 N N . VAL A 1 192 ? 11.199 -11.215 -8.699 1.00 81.88 192 VAL A N 1
ATOM 1476 C CA . VAL A 1 192 ? 11.015 -12.645 -8.422 1.00 81.88 192 VAL A CA 1
ATOM 1477 C C . VAL A 1 192 ? 10.398 -13.349 -9.632 1.00 81.88 192 VAL A C 1
ATOM 1479 O O . VAL A 1 192 ? 10.894 -14.393 -10.047 1.00 81.88 192 VAL A O 1
ATOM 1482 N N . PHE A 1 193 ? 9.360 -12.777 -10.249 1.00 81.69 193 PHE A N 1
ATOM 1483 C CA . PHE A 1 193 ? 8.728 -13.372 -11.432 1.00 81.69 193 PHE A CA 1
ATOM 1484 C C . PHE A 1 193 ? 9.579 -13.269 -12.699 1.00 81.69 193 PHE A C 1
ATOM 1486 O O . PHE A 1 193 ? 9.503 -14.159 -13.545 1.00 81.69 193 PHE A O 1
ATOM 1493 N N . ASN A 1 194 ? 10.412 -12.234 -12.826 1.00 78.00 194 ASN A N 1
ATOM 1494 C CA . ASN A 1 194 ? 11.360 -12.109 -13.933 1.00 78.00 194 ASN A CA 1
ATOM 1495 C C . ASN A 1 194 ? 12.545 -13.093 -13.820 1.00 78.00 194 ASN A C 1
ATOM 1497 O O . ASN A 1 194 ? 13.286 -13.277 -14.780 1.00 78.00 194 ASN A O 1
ATOM 1501 N N . GLY A 1 195 ? 12.718 -13.749 -12.665 1.00 71.38 195 GLY A N 1
ATOM 1502 C CA . GLY A 1 195 ? 13.799 -14.708 -12.419 1.00 71.38 195 GLY A CA 1
ATOM 1503 C C . GLY A 1 195 ? 15.131 -14.069 -12.012 1.00 71.38 195 GLY A C 1
ATOM 1504 O O . GLY A 1 195 ? 16.130 -14.776 -11.901 1.00 71.38 195 GLY A O 1
ATOM 1505 N N . ASN A 1 196 ? 15.155 -12.756 -11.749 1.00 65.12 196 ASN A N 1
ATOM 1506 C CA . ASN A 1 196 ? 16.345 -12.035 -11.278 1.00 65.12 196 ASN A CA 1
ATOM 1507 C C . ASN A 1 196 ? 16.653 -12.325 -9.797 1.00 65.12 196 ASN A C 1
ATOM 1509 O O . ASN A 1 196 ? 17.785 -12.134 -9.355 1.00 65.12 196 ASN A O 1
ATOM 1513 N N . LEU A 1 197 ? 15.668 -12.803 -9.026 1.00 58.72 197 LEU A N 1
ATOM 1514 C CA . LEU A 1 197 ? 15.830 -13.223 -7.633 1.00 58.72 197 LEU A CA 1
ATOM 1515 C C . LEU A 1 197 ? 15.345 -14.672 -7.443 1.00 58.72 197 LEU A C 1
ATOM 1517 O O . LEU A 1 197 ? 14.253 -15.004 -7.908 1.00 58.72 197 LEU A O 1
ATOM 1521 N N . PRO A 1 198 ? 16.101 -15.545 -6.744 1.00 51.25 198 PRO A N 1
ATOM 1522 C CA . PRO A 1 198 ? 15.604 -16.867 -6.373 1.00 51.25 198 PRO A CA 1
ATOM 1523 C C . PRO A 1 198 ? 14.379 -16.744 -5.450 1.00 51.25 198 PRO A C 1
ATOM 1525 O O . PRO A 1 198 ? 14.354 -15.907 -4.549 1.00 51.25 198 PRO A O 1
ATOM 1528 N N . SER A 1 199 ? 13.378 -17.612 -5.640 1.00 52.16 199 SER A N 1
ATOM 1529 C CA . SER A 1 199 ? 12.107 -17.642 -4.888 1.00 52.16 199 SER A CA 1
ATOM 1530 C C . SER A 1 199 ? 12.243 -17.995 -3.395 1.00 52.16 199 SER A C 1
ATOM 1532 O O . SER A 1 199 ? 11.247 -18.082 -2.682 1.00 52.16 199 SER A O 1
ATOM 1534 N N . GLU A 1 200 ? 13.470 -18.182 -2.915 1.00 44.22 200 GLU A N 1
ATOM 1535 C CA . GLU A 1 200 ? 13.838 -18.576 -1.558 1.00 44.22 200 GLU A CA 1
ATOM 1536 C C . GLU A 1 200 ? 14.637 -17.437 -0.886 1.00 44.22 200 GLU A C 1
ATOM 1538 O O . GLU A 1 200 ? 15.836 -17.295 -1.130 1.00 44.22 200 GLU A O 1
ATOM 1543 N N . PRO A 1 201 ? 14.061 -16.685 0.069 1.00 54.84 201 PRO A N 1
ATOM 1544 C CA . PRO A 1 201 ? 12.870 -15.838 -0.075 1.00 54.84 201 PRO A CA 1
ATOM 1545 C C . PRO A 1 201 ? 13.098 -14.414 0.501 1.00 54.84 201 PRO A C 1
ATOM 1547 O O . PRO A 1 201 ? 14.184 -14.071 0.972 1.00 54.84 201 PRO A O 1
ATOM 1550 N N . LEU A 1 202 ? 12.019 -13.622 0.562 1.00 45.22 202 LEU A N 1
ATOM 1551 C CA . LEU A 1 202 ? 11.722 -12.410 1.365 1.00 45.22 202 LEU A CA 1
ATOM 1552 C C . LEU A 1 202 ? 12.417 -12.280 2.759 1.00 45.22 202 LEU A C 1
ATOM 1554 O O . LEU A 1 202 ? 12.399 -11.220 3.373 1.00 45.22 202 LEU A O 1
ATOM 1558 N N . TYR A 1 203 ? 13.051 -13.344 3.255 1.00 41.81 203 TYR A N 1
ATOM 1559 C CA . TYR A 1 203 ? 13.924 -13.430 4.430 1.00 41.81 203 TYR A CA 1
ATOM 1560 C C . TYR A 1 203 ? 15.267 -12.688 4.304 1.00 41.81 203 TYR A C 1
ATOM 1562 O O . TYR A 1 203 ? 15.824 -12.271 5.321 1.00 41.81 203 TYR A O 1
ATOM 1570 N N . LEU A 1 204 ? 15.829 -12.535 3.099 1.00 42.88 204 LEU A N 1
ATOM 1571 C CA . LEU A 1 204 ? 17.111 -11.829 2.928 1.00 42.88 204 LEU A CA 1
ATOM 1572 C C . LEU A 1 204 ? 16.973 -10.306 3.049 1.00 42.88 204 LEU A C 1
ATOM 1574 O O . LEU A 1 204 ? 17.918 -9.660 3.488 1.00 42.88 204 LEU A O 1
ATOM 1578 N N . ALA A 1 205 ? 15.778 -9.762 2.801 1.00 45.59 205 ALA A N 1
ATOM 1579 C CA . ALA A 1 205 ? 15.438 -8.363 3.068 1.00 45.59 205 ALA A CA 1
ATOM 1580 C C . ALA A 1 205 ? 15.308 -8.039 4.572 1.00 45.59 205 ALA A C 1
ATOM 1582 O O . ALA A 1 205 ? 14.916 -6.933 4.916 1.00 45.59 205 ALA A O 1
ATOM 1583 N N . VAL A 1 206 ? 15.647 -8.980 5.471 1.00 41.53 206 VAL A N 1
ATOM 1584 C CA . VAL A 1 206 ? 15.751 -8.795 6.936 1.00 41.53 206 VAL A CA 1
ATOM 1585 C C . VAL A 1 206 ? 17.160 -9.119 7.466 1.00 41.53 206 VAL A C 1
ATOM 1587 O O . VAL A 1 206 ? 17.462 -8.859 8.631 1.00 41.53 206 VAL A O 1
ATOM 1590 N N . ARG A 1 207 ? 18.074 -9.648 6.636 1.00 36.31 207 ARG A N 1
ATOM 1591 C CA . ARG A 1 207 ? 19.451 -9.911 7.081 1.00 36.31 207 ARG A CA 1
ATOM 1592 C C . ARG A 1 207 ? 20.310 -8.647 6.978 1.00 36.31 207 ARG A C 1
ATOM 1594 O O . ARG A 1 207 ? 20.345 -8.046 5.907 1.00 36.31 207 ARG A O 1
ATOM 1601 N N . PRO A 1 208 ? 21.052 -8.269 8.038 1.00 38.47 208 PRO A N 1
ATOM 1602 C CA . PRO A 1 208 ? 22.077 -7.239 7.912 1.00 38.47 208 PRO A CA 1
ATOM 1603 C C . PRO A 1 208 ? 23.052 -7.642 6.800 1.00 38.47 208 PRO A C 1
ATOM 1605 O O . PRO A 1 208 ? 23.386 -8.825 6.673 1.00 38.47 208 PRO A O 1
ATOM 1608 N N . ALA A 1 209 ? 23.437 -6.665 5.975 1.00 49.59 209 ALA A N 1
ATOM 1609 C CA . ALA A 1 209 ? 24.272 -6.860 4.797 1.00 49.59 209 ALA A CA 1
ATOM 1610 C C . ALA A 1 209 ? 25.494 -7.733 5.126 1.00 49.59 209 ALA A C 1
ATOM 1612 O O . ALA A 1 209 ? 26.234 -7.441 6.066 1.00 49.59 209 ALA A O 1
ATOM 1613 N N . ASP A 1 210 ? 25.688 -8.819 4.370 1.00 42.34 210 ASP A N 1
ATOM 1614 C CA . ASP A 1 210 ? 26.900 -9.633 4.460 1.00 42.34 210 ASP A CA 1
ATOM 1615 C C . ASP A 1 210 ? 28.067 -8.815 3.881 1.00 42.34 210 ASP A C 1
ATOM 1617 O O . ASP A 1 210 ? 28.067 -8.544 2.675 1.00 42.34 210 ASP A O 1
ATOM 1621 N N . PRO A 1 211 ? 29.076 -8.434 4.687 1.00 43.38 211 PRO A N 1
ATOM 1622 C CA . PRO A 1 211 ? 30.193 -7.606 4.230 1.00 43.38 211 PRO A CA 1
ATOM 1623 C C . PRO A 1 211 ? 31.051 -8.278 3.147 1.00 43.38 211 PRO A C 1
ATOM 1625 O O . PRO A 1 211 ? 31.945 -7.660 2.579 1.00 43.38 211 PRO A O 1
ATOM 1628 N N . ARG A 1 212 ? 30.828 -9.567 2.857 1.00 40.22 212 ARG A N 1
ATOM 1629 C CA . ARG A 1 212 ? 31.661 -10.345 1.933 1.00 40.22 212 ARG A CA 1
ATOM 1630 C C . ARG A 1 212 ? 31.304 -10.201 0.452 1.00 40.22 212 ARG A C 1
ATOM 1632 O O . ARG A 1 212 ? 32.044 -10.728 -0.376 1.00 40.22 212 ARG A O 1
ATOM 1639 N N . ARG A 1 213 ? 30.227 -9.493 0.083 1.00 44.97 213 ARG A N 1
ATOM 1640 C CA . ARG A 1 213 ? 29.854 -9.296 -1.336 1.00 44.97 213 ARG A CA 1
ATOM 1641 C C . ARG A 1 213 ? 30.620 -8.182 -2.064 1.00 44.97 213 ARG A C 1
ATOM 1643 O O . ARG A 1 213 ? 30.597 -8.174 -3.290 1.00 44.97 213 ARG A O 1
ATOM 1650 N N . GLU A 1 214 ? 31.360 -7.319 -1.366 1.00 38.84 214 GLU A N 1
ATOM 1651 C CA . GLU A 1 214 ? 32.159 -6.253 -2.005 1.00 38.84 214 GLU A CA 1
ATOM 1652 C C . GLU A 1 214 ? 33.514 -6.723 -2.571 1.00 38.84 214 GLU A C 1
ATOM 1654 O O . GLU A 1 214 ? 34.155 -5.998 -3.325 1.00 38.84 214 GLU A O 1
ATOM 1659 N N . ILE A 1 215 ? 33.960 -7.951 -2.282 1.00 38.06 215 ILE A N 1
ATOM 1660 C CA . ILE A 1 215 ? 35.342 -8.370 -2.596 1.00 38.06 215 ILE A CA 1
ATOM 1661 C C . ILE A 1 215 ? 35.488 -8.973 -4.014 1.00 38.06 215 ILE A C 1
ATOM 1663 O O . ILE A 1 215 ? 36.600 -9.160 -4.497 1.00 38.06 215 ILE A O 1
ATOM 1667 N N . SER A 1 216 ? 34.398 -9.222 -4.753 1.00 34.66 216 SER A N 1
ATOM 1668 C CA . SER A 1 216 ? 34.476 -9.903 -6.063 1.00 34.66 216 SER A CA 1
ATOM 1669 C C . SER A 1 216 ? 34.629 -8.986 -7.291 1.00 34.66 216 SER A C 1
ATOM 1671 O O . SER A 1 216 ? 34.709 -9.506 -8.403 1.00 34.66 216 SER A O 1
ATOM 1673 N N . VAL A 1 217 ? 34.673 -7.655 -7.144 1.00 41.75 217 VAL A N 1
ATOM 1674 C CA . VAL A 1 217 ? 34.790 -6.729 -8.302 1.00 41.75 217 VAL A CA 1
ATOM 1675 C C . VAL A 1 217 ? 36.223 -6.209 -8.514 1.00 41.75 217 VAL A C 1
ATOM 1677 O O . VAL A 1 217 ? 36.518 -5.593 -9.534 1.00 41.75 217 VAL A O 1
ATOM 1680 N N . ALA A 1 218 ? 37.168 -6.525 -7.627 1.00 38.50 218 ALA A N 1
ATOM 1681 C CA . ALA A 1 218 ? 38.575 -6.164 -7.812 1.00 38.50 218 ALA A CA 1
ATOM 1682 C C . ALA A 1 218 ? 39.373 -7.313 -8.465 1.00 38.50 218 ALA A C 1
ATOM 1684 O O . ALA A 1 218 ? 40.068 -8.070 -7.791 1.00 38.50 218 ALA A O 1
ATOM 1685 N N . GLY A 1 219 ? 39.260 -7.447 -9.791 1.00 29.11 219 GLY A N 1
ATOM 1686 C CA . GLY A 1 219 ? 40.191 -8.210 -10.641 1.00 29.11 219 GLY A CA 1
ATOM 1687 C C . GLY A 1 219 ? 41.250 -7.290 -11.275 1.00 29.11 219 GLY A C 1
ATOM 1688 O O . GLY A 1 219 ? 41.001 -6.095 -11.407 1.00 29.11 219 GLY A O 1
ATOM 1689 N N . PRO A 1 220 ? 42.448 -7.798 -11.617 1.00 32.66 220 PRO A N 1
ATOM 1690 C CA . PRO A 1 220 ? 43.706 -7.093 -11.388 1.00 32.66 220 PRO A CA 1
ATOM 1691 C C . PRO A 1 220 ? 44.072 -6.055 -12.453 1.00 32.66 220 PRO A C 1
ATOM 1693 O O . PRO A 1 220 ? 43.819 -6.213 -13.645 1.00 32.66 220 PRO A O 1
ATOM 1696 N N . SER A 1 221 ? 44.791 -5.035 -11.988 1.00 42.66 221 SER A N 1
ATOM 1697 C CA . SER A 1 221 ? 45.619 -4.135 -12.784 1.00 42.66 221 SER A CA 1
ATOM 1698 C C . SER A 1 221 ? 46.536 -4.907 -13.738 1.00 42.66 221 SER A C 1
ATOM 1700 O O . SER A 1 221 ? 47.410 -5.651 -13.289 1.00 42.66 221 SER A O 1
ATOM 1702 N N . SER A 1 222 ? 46.407 -4.665 -15.040 1.00 34.22 222 SER A N 1
ATOM 1703 C CA . SER A 1 222 ? 47.430 -5.011 -16.027 1.00 34.22 222 SER A CA 1
ATOM 1704 C C . SER A 1 222 ? 48.088 -3.734 -16.543 1.00 34.22 222 SER A C 1
ATOM 1706 O O . SER A 1 222 ? 47.612 -3.094 -17.478 1.00 34.22 222 SER A O 1
ATOM 1708 N N . SER A 1 223 ? 49.196 -3.364 -15.910 1.00 34.88 223 SER A N 1
ATOM 1709 C CA . SER A 1 223 ? 50.284 -2.637 -16.554 1.00 34.88 223 SER A CA 1
ATOM 1710 C C . SER A 1 223 ? 50.986 -3.567 -17.548 1.00 34.88 223 SER A C 1
ATOM 1712 O O . SER A 1 223 ? 51.302 -4.688 -17.159 1.00 34.88 223 SER A O 1
ATOM 1714 N N . HIS A 1 224 ? 51.241 -3.120 -18.782 1.00 33.41 224 HIS A N 1
ATOM 1715 C CA . HIS A 1 224 ? 52.568 -3.124 -19.424 1.00 33.41 224 HIS A CA 1
ATOM 1716 C C . HIS A 1 224 ? 52.504 -2.663 -20.896 1.00 33.41 224 HIS A C 1
ATOM 1718 O O . HIS A 1 224 ? 51.683 -3.160 -21.663 1.00 33.41 224 HIS A O 1
ATOM 1724 N N . CYS A 1 225 ? 53.477 -1.795 -21.222 1.00 35.97 225 CYS A N 1
ATOM 1725 C CA . CYS A 1 225 ? 53.925 -1.255 -22.517 1.00 35.97 225 CYS A CA 1
ATOM 1726 C C . CYS A 1 225 ? 53.151 -0.078 -23.122 1.00 35.97 225 CYS A C 1
ATOM 1728 O O . CYS A 1 225 ? 52.035 -0.270 -23.642 1.00 35.97 225 CYS A O 1
#

Organism: Klebsiella pneumoniae (NCBI:txid573)

Sequence (225 aa):
MERDALALLWSAIAAGLSMGGLPCWRREFFTSNWRGSREVFLLENLGYTFGFIIVIMARQQLFTENTVTAVLPVMHNPTLGNVGLLMRLWSVVLAGNLIGTAVAAWAFNYMPIFDEPTRQAFVSIAEDVMKNSPTEMFANAIISGWLVATMVWMFPVAGAAKIVVIILMTGLSPSADTTHIVVGSVEILYLVFNGNLPSEPLYLAVRPADPRREISVAGPSSSHC

Foldseek 3Di:
DVVVLVVLLQLLLVLLQLQQAQLLVFLLVCCLVPPDDPVSLVRSLVSNLRSVCCCVVVVRQALLLCVVVLVVVCVVPVDPVSVVVSVSSNVSNLVSSLNNLLVNLLCLQPPPPDDPSSLVSLLVVLVVLVVDALVRLVVLQVVVSVLSHVLSVCVVPCVPCNSVSSSVSSSVSVVSVRRHPSNNSSSPSNCCNNVVDPVPDPVRSHDGDDPPPVPPPCDDDDDDD

Secondary structure (DSSP, 8-state):
-HHHHHHHHHHHHHHHHHHHHSHHHHHHHHHHHSTT-HHHHHHHHHHHHHHHHHHHHTT---HHHHHHHHHHHHHHS--HHHHHHHHHHHHHHHHHHHHHHHHHHHHHHHSTTS-HHHHHHHHHHHHHHTTS-HHHHHHHHHHHHHHHHHHHHHHHHHGGGHHHHHHHHHHHTGGGT---HHHHHHHHHHHHHHTSS-SS-TTGGGSPP-GGGGGGS-PPP----

InterPro domains:
  IPR000292 Formate/nitrite transporter [PF01226] (3-194)
  IPR000292 Formate/nitrite transporter [PTHR30520] (5-196)
  IPR023271 Aquaporin-like [G3DSA:1.20.1080.10] (1-211)

Radius of gyration: 19.74 Å; chains: 1; bounding box: 73×38×50 Å